Protein AF-A0A7Y5FS11-F1 (afdb_monomer_lite)

Structure (mmCIF, N/CA/C/O backbone):
data_AF-A0A7Y5FS11-F1
#
_entry.id   AF-A0A7Y5FS11-F1
#
loop_
_atom_site.group_PDB
_atom_site.id
_atom_site.type_symbol
_atom_site.label_atom_id
_atom_site.label_alt_id
_atom_site.label_comp_id
_atom_site.label_asym_id
_atom_site.label_entity_id
_atom_site.label_seq_id
_atom_site.pdbx_PDB_ins_code
_atom_site.Cartn_x
_atom_site.Cartn_y
_atom_site.Cartn_z
_atom_site.occupancy
_atom_site.B_iso_or_equiv
_atom_site.auth_seq_id
_atom_site.auth_comp_id
_atom_site.auth_asym_id
_atom_site.auth_atom_id
_atom_site.pdbx_PDB_model_num
ATOM 1 N N . LEU A 1 1 ? 47.017 -14.307 -21.555 1.00 72.19 1 LEU A N 1
ATOM 2 C CA . LEU A 1 1 ? 46.252 -13.204 -22.181 1.00 72.19 1 LEU A CA 1
ATOM 3 C C . LEU A 1 1 ? 45.664 -12.282 -21.127 1.00 72.19 1 LEU A C 1
ATOM 5 O O . LEU A 1 1 ? 46.096 -11.147 -21.076 1.00 72.19 1 LEU A O 1
ATOM 9 N N . ILE A 1 2 ? 44.808 -12.761 -20.218 1.00 71.81 2 ILE A N 1
ATOM 10 C CA . ILE A 1 2 ? 44.224 -11.921 -19.147 1.00 71.81 2 ILE A CA 1
ATOM 11 C C . ILE A 1 2 ? 45.292 -11.317 -18.207 1.00 71.81 2 ILE A C 1
ATOM 13 O O . ILE A 1 2 ? 45.180 -10.164 -17.816 1.00 71.81 2 ILE A O 1
ATOM 17 N N . TYR A 1 3 ? 46.381 -12.040 -17.919 1.00 77.88 3 TYR A N 1
ATOM 18 C CA . TYR A 1 3 ? 47.506 -11.527 -17.114 1.00 77.88 3 TYR A CA 1
ATOM 19 C C . TYR A 1 3 ? 48.372 -10.456 -17.808 1.00 77.88 3 TYR A C 1
ATOM 21 O O . TYR A 1 3 ? 49.303 -9.953 -17.189 1.00 77.88 3 TYR A O 1
ATOM 29 N N . ASN A 1 4 ? 48.097 -10.125 -19.077 1.00 79.00 4 ASN A N 1
ATOM 30 C CA . ASN A 1 4 ? 48.855 -9.120 -19.834 1.00 79.00 4 ASN A CA 1
ATOM 31 C C . ASN A 1 4 ? 48.184 -7.737 -19.829 1.00 79.00 4 ASN A C 1
ATOM 33 O O . ASN A 1 4 ? 48.752 -6.793 -20.380 1.00 79.00 4 ASN A O 1
ATOM 37 N N . ILE A 1 5 ? 46.992 -7.605 -19.233 1.00 86.06 5 ILE A N 1
ATOM 38 C CA . ILE A 1 5 ? 46.364 -6.294 -19.049 1.00 86.06 5 ILE A CA 1
ATOM 39 C C . ILE A 1 5 ? 47.179 -5.526 -18.008 1.00 86.06 5 ILE A C 1
ATOM 41 O O . ILE A 1 5 ? 47.558 -6.069 -16.970 1.00 86.06 5 ILE A O 1
ATOM 45 N N . ASN A 1 6 ? 47.459 -4.263 -18.295 1.00 83.50 6 ASN A N 1
ATOM 46 C CA . ASN A 1 6 ? 48.221 -3.380 -17.427 1.00 83.50 6 ASN A CA 1
ATOM 47 C C . ASN A 1 6 ? 47.499 -2.036 -17.295 1.00 83.50 6 ASN A C 1
ATOM 49 O O . ASN A 1 6 ? 46.550 -1.758 -18.020 1.00 83.50 6 ASN A O 1
ATOM 53 N N . SER A 1 7 ? 47.949 -1.213 -16.354 1.00 86.44 7 SER A N 1
ATOM 54 C CA . SER A 1 7 ? 47.344 0.083 -16.055 1.00 86.44 7 SER A CA 1
ATOM 55 C C . SER A 1 7 ? 48.007 1.249 -16.794 1.00 86.44 7 SER A C 1
ATOM 57 O O . SER A 1 7 ? 47.965 2.376 -16.313 1.00 86.44 7 SER A O 1
ATOM 59 N N . ASN A 1 8 ? 48.675 1.009 -17.928 1.00 85.75 8 ASN A N 1
ATOM 60 C CA . ASN A 1 8 ? 49.355 2.062 -18.688 1.00 85.75 8 ASN A CA 1
ATOM 61 C C . ASN A 1 8 ? 48.370 2.839 -19.579 1.00 85.75 8 ASN A C 1
ATOM 63 O O . ASN A 1 8 ? 48.448 2.806 -20.807 1.00 85.75 8 ASN A O 1
ATOM 67 N N . ASN A 1 9 ? 47.422 3.526 -18.951 1.00 85.81 9 ASN A N 1
ATOM 68 C CA . ASN A 1 9 ? 46.499 4.450 -19.603 1.00 85.81 9 ASN A CA 1
ATOM 69 C C . ASN A 1 9 ? 46.399 5.756 -18.808 1.00 85.81 9 ASN A C 1
ATOM 71 O O . ASN A 1 9 ? 46.907 5.873 -17.696 1.00 85.81 9 ASN A O 1
ATOM 75 N N . ALA A 1 10 ? 45.736 6.757 -19.389 1.00 86.25 10 ALA A N 1
ATOM 76 C CA . ALA A 1 10 ? 45.647 8.102 -18.821 1.00 86.25 10 ALA A CA 1
ATOM 77 C C . ALA A 1 10 ? 44.998 8.160 -17.422 1.00 86.25 10 ALA A C 1
ATOM 79 O O . ALA A 1 10 ? 45.209 9.136 -16.704 1.00 86.25 10 ALA A O 1
ATOM 80 N N . GLN A 1 11 ? 44.222 7.140 -17.035 1.00 86.56 11 GLN A N 1
ATOM 81 C CA . GLN A 1 11 ? 43.571 7.041 -15.724 1.00 86.56 11 GLN A CA 1
ATOM 82 C C . GLN A 1 11 ? 44.326 6.131 -14.742 1.00 86.56 11 GLN A C 1
ATOM 84 O O . GLN A 1 11 ? 43.991 6.103 -13.563 1.00 86.56 11 GLN A O 1
ATOM 89 N N . ASN A 1 12 ? 45.381 5.444 -15.192 1.00 87.00 12 ASN A N 1
ATOM 90 C CA . ASN A 1 12 ? 46.114 4.430 -14.435 1.00 87.00 12 ASN A CA 1
ATOM 91 C C . ASN A 1 12 ? 45.232 3.273 -13.919 1.00 87.00 12 ASN A C 1
ATOM 93 O O . ASN A 1 12 ? 45.464 2.750 -12.828 1.00 87.00 12 ASN A O 1
ATOM 97 N N . GLU A 1 13 ? 44.242 2.842 -14.705 1.00 89.00 13 GLU A N 1
ATOM 98 C CA . GLU A 1 13 ? 43.300 1.769 -14.342 1.00 89.00 13 GLU A CA 1
ATOM 99 C C . GLU A 1 13 ? 43.473 0.520 -15.214 1.00 89.00 13 GLU A C 1
ATOM 101 O O . GLU A 1 13 ? 44.047 0.576 -16.291 1.00 89.00 13 GLU A O 1
ATOM 106 N N . ILE A 1 14 ? 42.971 -0.635 -14.781 1.00 87.44 14 ILE A N 1
ATOM 107 C CA . ILE A 1 14 ? 42.950 -1.850 -15.612 1.00 87.44 14 ILE A CA 1
ATOM 108 C C . ILE A 1 14 ? 41.622 -1.878 -16.377 1.00 87.44 14 ILE A C 1
ATOM 110 O O . ILE A 1 14 ? 40.570 -2.074 -15.768 1.00 87.44 14 ILE A O 1
ATOM 114 N N . TYR A 1 15 ? 41.651 -1.714 -17.703 1.00 86.19 15 TYR A N 1
ATOM 115 C CA . TYR A 1 15 ? 40.437 -1.728 -18.519 1.00 86.19 15 TYR A CA 1
ATOM 116 C C . TYR A 1 15 ? 40.093 -3.126 -19.026 1.00 86.19 15 TYR A C 1
ATOM 118 O O . TYR A 1 15 ? 40.853 -3.768 -19.748 1.00 86.19 15 TYR A O 1
ATOM 126 N N . VAL A 1 16 ? 38.874 -3.575 -18.723 1.00 86.19 16 VAL A N 1
ATOM 127 C CA . VAL A 1 16 ? 38.325 -4.829 -19.268 1.00 86.19 16 VAL A CA 1
ATOM 128 C C . VAL A 1 16 ? 38.238 -4.778 -20.798 1.00 86.19 16 VAL A C 1
ATOM 130 O O . VAL A 1 16 ? 38.381 -5.805 -21.457 1.00 86.19 16 VAL A O 1
ATOM 133 N N . THR A 1 17 ? 38.059 -3.592 -21.383 1.00 87.62 17 THR A N 1
ATOM 134 C CA . THR A 1 17 ? 37.976 -3.397 -22.838 1.00 87.62 17 THR A CA 1
ATOM 135 C C . THR A 1 17 ? 39.266 -3.749 -23.580 1.00 87.62 17 THR A C 1
ATOM 137 O O . THR A 1 17 ? 39.191 -4.148 -24.741 1.00 87.62 17 THR A O 1
ATOM 140 N N . ASP A 1 18 ? 40.431 -3.702 -22.923 1.00 87.75 18 ASP A N 1
ATOM 141 C CA . ASP A 1 18 ? 41.728 -4.042 -23.537 1.00 87.75 18 ASP A CA 1
ATOM 142 C C . ASP A 1 18 ? 41.821 -5.528 -23.923 1.00 87.75 18 ASP A C 1
ATOM 144 O O . ASP A 1 18 ? 42.613 -5.916 -24.787 1.00 87.75 18 ASP A O 1
ATOM 148 N N . LEU A 1 19 ? 40.954 -6.370 -23.346 1.00 88.38 19 LEU A N 1
ATOM 149 C CA . LEU A 1 19 ? 40.814 -7.774 -23.731 1.00 88.38 19 LEU A CA 1
ATOM 150 C C . LEU A 1 19 ? 40.445 -7.950 -25.206 1.00 88.38 19 LEU A C 1
ATOM 152 O O . LEU A 1 19 ? 40.877 -8.926 -25.813 1.00 88.38 19 LEU A O 1
ATOM 156 N N . ILE A 1 20 ? 39.690 -7.014 -25.793 1.00 88.75 20 ILE A N 1
ATOM 157 C CA . ILE A 1 20 ? 39.309 -7.066 -27.211 1.00 88.75 20 ILE A CA 1
ATOM 158 C C . ILE A 1 20 ? 40.563 -7.047 -28.095 1.00 88.75 20 ILE A C 1
ATOM 160 O O . ILE A 1 20 ? 40.703 -7.889 -28.982 1.00 88.75 20 ILE A O 1
ATOM 164 N N . GLY A 1 21 ? 41.497 -6.130 -27.820 1.00 88.88 21 GLY A N 1
ATOM 165 C CA . GLY A 1 21 ? 42.772 -6.041 -28.537 1.00 88.88 21 GLY A CA 1
ATOM 166 C C . GLY A 1 21 ? 43.639 -7.281 -28.320 1.00 88.88 21 GLY A C 1
ATOM 167 O O . GLY A 1 21 ? 44.089 -7.897 -29.282 1.00 88.88 21 GLY A O 1
ATOM 168 N N . LEU A 1 22 ? 43.777 -7.723 -27.065 1.00 88.25 22 LEU A N 1
ATOM 169 C CA . LEU A 1 22 ? 44.570 -8.908 -26.714 1.00 88.25 22 LEU A CA 1
ATOM 170 C C . LEU A 1 22 ? 44.061 -10.198 -27.375 1.00 88.25 22 LEU A C 1
ATOM 172 O O . LEU A 1 22 ? 44.858 -11.070 -27.722 1.00 88.25 22 LEU A O 1
ATOM 176 N N . PHE A 1 23 ? 42.744 -10.354 -27.525 1.00 90.56 23 PHE A N 1
ATOM 177 C CA . PHE A 1 23 ? 42.157 -11.508 -28.204 1.00 90.56 23 PHE A CA 1
ATOM 178 C C . PHE A 1 23 ? 42.384 -11.464 -29.714 1.00 90.56 23 PHE A C 1
ATOM 180 O O . PHE A 1 23 ? 42.729 -12.500 -30.286 1.00 90.56 23 PHE A O 1
ATOM 187 N N . ASN A 1 24 ? 42.283 -10.284 -30.333 1.00 89.75 24 ASN A N 1
ATOM 188 C CA . ASN A 1 24 ? 42.614 -10.102 -31.747 1.00 89.75 24 ASN A CA 1
ATOM 189 C C . ASN A 1 24 ? 44.090 -10.433 -32.030 1.00 89.75 24 ASN A C 1
ATOM 191 O O . ASN A 1 24 ? 44.372 -11.212 -32.940 1.00 89.75 24 ASN A O 1
ATOM 195 N N . ASP A 1 25 ? 45.021 -9.923 -31.218 1.00 89.81 25 ASP A N 1
ATOM 196 C CA . ASP A 1 25 ? 46.468 -10.146 -31.390 1.00 89.81 25 ASP A CA 1
ATOM 197 C C . ASP A 1 25 ? 46.865 -11.621 -31.239 1.00 89.81 25 ASP A C 1
ATOM 199 O O . ASP A 1 25 ? 47.803 -12.103 -31.874 1.00 89.81 25 ASP A O 1
ATOM 203 N N . ALA A 1 26 ? 46.133 -12.361 -30.407 1.00 90.19 26 ALA A N 1
ATOM 204 C CA . ALA A 1 26 ? 46.339 -13.789 -30.202 1.00 90.19 26 ALA A CA 1
ATOM 205 C C . ALA A 1 26 ? 45.600 -14.678 -31.223 1.00 90.19 26 ALA A C 1
ATOM 207 O O . ALA A 1 26 ? 45.628 -15.903 -31.091 1.00 90.19 26 ALA A O 1
ATOM 208 N N . GLY A 1 27 ? 44.952 -14.084 -32.232 1.00 93.00 27 GLY A N 1
ATOM 209 C CA . GLY A 1 27 ? 44.279 -14.798 -33.318 1.00 93.00 27 GLY A CA 1
ATOM 210 C C . GLY A 1 27 ? 42.920 -15.403 -32.953 1.00 93.00 27 GLY A C 1
ATOM 211 O O . GLY A 1 27 ? 42.432 -16.271 -33.678 1.00 93.00 27 GLY A O 1
ATOM 212 N N . TYR A 1 28 ? 42.298 -14.979 -31.847 1.00 91.81 28 TYR A N 1
ATOM 213 C CA . TYR A 1 28 ? 40.934 -15.391 -31.505 1.00 91.81 28 TYR A CA 1
ATOM 214 C C . TYR A 1 28 ? 39.899 -14.598 -32.311 1.00 91.81 28 TYR A C 1
ATOM 216 O O . TYR A 1 28 ? 40.123 -13.457 -32.704 1.00 91.81 28 TYR A O 1
ATOM 224 N N . SER A 1 29 ? 38.727 -15.200 -32.529 1.00 89.38 29 SER A N 1
ATOM 225 C CA . SER A 1 29 ? 37.595 -14.515 -33.156 1.00 89.38 29 SER A CA 1
ATOM 226 C C . SER A 1 29 ? 36.872 -13.638 -32.133 1.00 89.38 29 SER A C 1
ATOM 228 O O . SER A 1 29 ? 36.384 -14.138 -31.119 1.00 89.38 29 SER A O 1
ATOM 230 N N . VAL A 1 30 ? 36.786 -12.337 -32.414 1.00 89.31 30 VAL A N 1
ATOM 231 C CA . VAL A 1 30 ? 35.995 -11.369 -31.646 1.00 89.31 30 VAL A CA 1
ATOM 232 C C . VAL A 1 30 ? 34.835 -10.876 -32.511 1.00 89.31 30 VAL A C 1
ATOM 234 O O . VAL A 1 30 ? 35.026 -10.497 -33.663 1.00 89.31 30 VAL A O 1
ATOM 237 N N . SER A 1 31 ? 33.623 -10.883 -31.953 1.00 89.81 31 SER A N 1
ATOM 238 C CA . SER A 1 31 ? 32.390 -10.443 -32.615 1.00 89.81 31 SER A CA 1
ATOM 239 C C . SER A 1 31 ? 31.736 -9.324 -31.812 1.00 89.81 31 SER A C 1
ATOM 241 O O . SER A 1 31 ? 31.675 -9.400 -30.586 1.00 89.81 31 SER A O 1
ATOM 243 N N . ALA A 1 32 ? 31.192 -8.321 -32.501 1.00 87.88 32 ALA A N 1
ATOM 244 C CA . ALA A 1 32 ? 30.358 -7.284 -31.904 1.00 87.88 32 ALA A CA 1
ATOM 245 C C . ALA A 1 32 ? 28.887 -7.531 -32.258 1.00 87.88 32 ALA A C 1
ATOM 247 O O . ALA A 1 32 ? 28.563 -7.869 -33.395 1.00 87.88 32 ALA A O 1
ATOM 248 N N . VAL A 1 33 ? 27.996 -7.355 -31.283 1.00 86.81 33 VAL A N 1
ATOM 249 C CA . VAL A 1 33 ? 26.545 -7.415 -31.485 1.00 86.81 33 VAL A CA 1
ATOM 250 C C . VAL A 1 33 ? 25.963 -6.079 -31.055 1.00 86.81 33 VAL A C 1
ATOM 252 O O . VAL A 1 33 ? 26.126 -5.675 -29.906 1.00 86.81 33 VAL A O 1
ATOM 255 N N . SER A 1 34 ? 25.293 -5.392 -31.976 1.00 84.44 34 SER A N 1
ATOM 256 C CA . SER A 1 34 ? 24.576 -4.155 -31.670 1.00 84.44 34 SER A CA 1
ATOM 257 C C . SER A 1 34 ? 23.183 -4.479 -31.127 1.00 84.44 34 SER A C 1
ATOM 259 O O . SER A 1 34 ? 22.511 -5.365 -31.671 1.00 84.44 34 SER A O 1
ATOM 261 N N . PRO A 1 35 ? 22.718 -3.790 -30.072 1.00 85.00 35 PRO A N 1
ATOM 262 C CA . PRO A 1 35 ? 21.350 -3.959 -29.608 1.00 85.00 35 PRO A CA 1
ATOM 263 C C . PRO A 1 35 ? 20.372 -3.447 -30.671 1.00 85.00 35 PRO A C 1
ATOM 265 O O . PRO A 1 35 ? 20.683 -2.528 -31.426 1.00 85.00 35 PRO A O 1
ATOM 268 N N . LYS A 1 36 ? 19.167 -4.026 -30.713 1.00 85.38 36 LYS A N 1
ATOM 269 C CA . LYS A 1 36 ? 18.080 -3.507 -31.561 1.00 85.38 36 LYS A CA 1
ATOM 270 C C . LYS A 1 36 ? 17.624 -2.118 -31.118 1.00 85.38 36 LYS A C 1
ATOM 272 O O . LYS A 1 36 ? 17.248 -1.307 -31.949 1.00 85.38 36 LYS A O 1
ATOM 277 N N . GLU A 1 37 ? 17.674 -1.883 -29.812 1.00 83.31 37 GLU A N 1
ATOM 278 C CA . GLU A 1 37 ? 17.228 -0.655 -29.175 1.00 83.31 37 GLU A CA 1
ATOM 279 C C . GLU A 1 37 ? 18.404 0.016 -28.466 1.00 83.31 37 GLU A C 1
ATOM 281 O O . GLU A 1 37 ? 19.077 -0.603 -27.639 1.00 83.31 37 GLU A O 1
ATOM 286 N N . GLU A 1 38 ? 18.644 1.289 -28.764 1.00 77.19 38 GLU A N 1
ATOM 287 C CA . GLU A 1 38 ? 19.824 2.026 -28.295 1.00 77.19 38 GLU A CA 1
ATOM 288 C C . GLU A 1 38 ? 19.867 2.178 -26.766 1.00 77.19 38 GLU A C 1
ATOM 290 O O . GLU A 1 38 ? 20.929 2.071 -26.153 1.00 77.19 38 GLU A O 1
ATOM 295 N N . TYR A 1 39 ? 18.703 2.305 -26.119 1.00 78.38 39 TYR A N 1
ATOM 296 C CA . TYR A 1 39 ? 18.613 2.440 -24.662 1.00 78.38 39 TYR A CA 1
ATOM 297 C C . TYR A 1 39 ? 19.183 1.230 -23.894 1.00 78.38 39 TYR A C 1
ATOM 299 O O . TYR A 1 39 ? 19.478 1.345 -22.709 1.00 78.38 39 TYR A O 1
ATOM 307 N N . VAL A 1 40 ? 19.328 0.059 -24.533 1.00 74.38 40 VAL A N 1
ATOM 308 C CA . VAL A 1 40 ? 19.802 -1.185 -23.888 1.00 74.38 40 VAL A CA 1
ATOM 309 C C . VAL A 1 40 ? 21.272 -1.092 -23.475 1.00 74.38 40 VAL A C 1
ATOM 311 O O . VAL A 1 40 ? 21.689 -1.762 -22.534 1.00 74.38 40 VAL A O 1
ATOM 314 N N . VAL A 1 41 ? 22.056 -0.262 -24.165 1.00 76.25 41 VAL A N 1
ATOM 315 C CA . VAL A 1 41 ? 23.486 -0.039 -23.887 1.00 76.25 41 VAL A CA 1
ATOM 316 C C . VAL A 1 41 ? 23.754 1.334 -23.271 1.00 76.25 41 VAL A C 1
ATOM 318 O O . VAL A 1 41 ? 24.907 1.735 -23.126 1.00 76.25 41 VAL A O 1
ATOM 321 N N . MET A 1 42 ? 22.698 2.063 -22.907 1.00 73.25 42 MET A N 1
ATOM 322 C CA . MET A 1 42 ? 22.807 3.382 -22.300 1.00 73.25 42 MET A CA 1
ATOM 323 C C . MET A 1 42 ? 23.463 3.263 -20.915 1.00 73.25 42 MET A C 1
ATOM 325 O O . MET A 1 42 ? 22.934 2.623 -20.007 1.00 73.25 42 MET A O 1
ATOM 329 N N . GLY A 1 43 ? 24.644 3.862 -20.762 1.00 68.75 43 GLY A N 1
ATOM 330 C CA . GLY A 1 43 ? 25.369 3.919 -19.493 1.00 68.75 43 GLY A CA 1
ATOM 331 C C . GLY A 1 43 ? 24.905 5.094 -18.634 1.00 68.75 43 GLY A C 1
ATOM 332 O O . GLY A 1 43 ? 24.731 6.204 -19.131 1.00 68.75 43 GLY A O 1
ATOM 333 N N . PHE A 1 44 ? 24.731 4.874 -17.334 1.00 66.00 44 PHE A N 1
ATOM 334 C CA . PHE A 1 44 ? 24.281 5.896 -16.388 1.00 66.00 44 PHE A CA 1
ATOM 335 C C . PHE A 1 44 ? 25.474 6.547 -15.671 1.00 66.00 44 PHE A C 1
ATOM 337 O O . PHE A 1 44 ? 25.855 6.142 -14.580 1.00 66.00 44 PHE A O 1
ATOM 344 N N . ASN A 1 45 ? 26.062 7.583 -16.272 1.00 73.06 45 ASN A N 1
ATOM 345 C CA . ASN A 1 45 ? 27.103 8.387 -15.608 1.00 73.06 45 ASN A CA 1
ATOM 346 C C . ASN A 1 45 ? 26.589 9.750 -15.097 1.00 73.06 45 ASN A C 1
ATOM 348 O O . ASN A 1 45 ? 27.289 10.415 -14.337 1.00 73.06 45 ASN A O 1
ATOM 352 N N . ASP A 1 46 ? 25.373 10.162 -15.475 1.00 77.00 46 ASP A N 1
ATOM 353 C CA . ASP A 1 46 ? 24.758 11.446 -15.104 1.00 77.00 46 ASP A CA 1
ATOM 354 C C . ASP A 1 46 ? 23.255 11.269 -14.785 1.00 77.00 46 ASP A C 1
ATOM 356 O O . ASP A 1 46 ? 22.581 10.389 -15.325 1.00 77.00 46 ASP A O 1
ATOM 360 N N . LYS A 1 47 ? 22.709 12.118 -13.907 1.00 81.38 47 LYS A N 1
ATOM 361 C CA . LYS A 1 47 ? 21.296 12.139 -13.483 1.00 81.38 47 LYS A CA 1
ATOM 362 C C . LYS A 1 47 ? 20.327 12.421 -14.635 1.00 81.38 47 LYS A C 1
ATOM 364 O O . LYS A 1 47 ? 19.160 12.045 -14.552 1.00 81.38 47 LYS A O 1
ATOM 369 N N . SER A 1 48 ? 20.793 13.086 -15.690 1.00 84.19 48 SER A N 1
ATOM 370 C CA . SER A 1 48 ? 20.031 13.318 -16.922 1.00 84.19 48 SER A CA 1
ATOM 371 C C . SER A 1 48 ? 19.600 12.001 -17.580 1.00 84.19 48 SER A C 1
ATOM 373 O O . SER A 1 48 ? 18.421 11.832 -17.890 1.00 84.19 48 SER A O 1
ATOM 375 N N . VAL A 1 49 ? 20.525 11.042 -17.679 1.00 84.56 49 VAL A N 1
ATOM 376 C CA . VAL A 1 49 ? 20.287 9.697 -18.226 1.00 84.56 49 VAL A CA 1
ATOM 377 C C . VAL A 1 49 ? 19.290 8.916 -17.368 1.00 84.56 49 VAL A C 1
ATOM 379 O O . VAL A 1 49 ? 18.388 8.275 -17.900 1.00 84.56 49 VAL A O 1
ATOM 382 N N . LEU A 1 50 ? 19.389 9.014 -16.037 1.00 83.94 50 LEU A N 1
ATOM 383 C CA . LEU A 1 50 ? 18.449 8.347 -15.127 1.00 83.94 50 LEU A CA 1
ATOM 384 C C . LEU A 1 50 ? 17.000 8.798 -15.376 1.00 83.94 50 LEU A C 1
ATOM 386 O O . LEU A 1 50 ? 16.103 7.966 -15.479 1.00 83.94 50 LEU A O 1
ATOM 390 N N . LYS A 1 51 ? 16.779 10.108 -15.540 1.00 86.69 51 LYS A N 1
ATOM 391 C CA . LYS A 1 51 ? 15.449 10.660 -15.837 1.00 86.69 51 LYS A CA 1
ATOM 392 C C . LYS A 1 51 ? 14.908 10.180 -17.189 1.00 86.69 51 LYS A C 1
ATOM 394 O O . LYS A 1 51 ? 13.709 9.938 -17.323 1.00 86.69 51 LYS A O 1
ATOM 399 N N . GLU A 1 52 ? 15.770 10.057 -18.196 1.00 88.50 52 GLU A N 1
ATOM 400 C CA . GLU A 1 52 ? 15.388 9.529 -19.509 1.00 88.50 52 GLU A CA 1
ATOM 401 C C . GLU A 1 52 ? 14.975 8.052 -19.421 1.00 88.50 52 GLU A C 1
ATOM 403 O O . GLU A 1 52 ? 13.933 7.668 -19.957 1.00 88.50 52 GLU A O 1
ATOM 408 N N . MET A 1 53 ? 15.727 7.247 -18.666 1.00 88.38 53 MET A N 1
ATOM 409 C CA . MET A 1 53 ? 15.398 5.844 -18.405 1.00 88.38 53 MET A CA 1
ATOM 410 C C . MET A 1 53 ? 14.070 5.684 -17.656 1.00 88.38 53 MET A C 1
ATOM 412 O O . MET A 1 53 ? 13.265 4.829 -18.026 1.00 88.38 53 MET A O 1
ATOM 416 N N . GLU A 1 54 ? 13.805 6.515 -16.643 1.00 89.56 54 GLU A N 1
ATOM 417 C CA . GLU A 1 54 ? 12.525 6.518 -15.923 1.00 89.56 54 GLU A CA 1
ATOM 418 C C . GLU A 1 54 ? 11.355 6.831 -16.861 1.00 89.56 54 GLU A C 1
ATOM 420 O O . GLU A 1 54 ? 10.338 6.135 -16.838 1.00 89.56 54 GLU A O 1
ATOM 425 N N . LYS A 1 55 ? 11.504 7.836 -17.731 1.00 91.94 55 LYS A N 1
ATOM 426 C CA . LYS A 1 55 ? 10.479 8.183 -18.721 1.00 91.94 55 LYS A CA 1
ATOM 427 C C . LYS A 1 55 ? 10.227 7.035 -19.699 1.00 91.94 55 LYS A C 1
ATOM 429 O O . LYS A 1 55 ? 9.078 6.680 -19.957 1.00 91.94 55 LYS A O 1
ATOM 434 N N . LEU A 1 56 ? 11.295 6.430 -20.218 1.00 92.75 56 LEU A N 1
ATOM 435 C CA . LEU A 1 56 ? 11.198 5.283 -21.117 1.00 92.75 56 LEU A CA 1
ATOM 436 C C . LEU A 1 56 ? 10.490 4.099 -20.445 1.00 92.75 56 LEU A C 1
ATOM 438 O O . LEU A 1 56 ? 9.663 3.438 -21.073 1.00 92.75 56 LEU A O 1
ATOM 442 N N . TYR A 1 57 ? 10.806 3.828 -19.178 1.00 93.81 57 TYR A N 1
ATOM 443 C CA . TYR A 1 57 ? 10.151 2.779 -18.406 1.00 93.81 57 TYR A CA 1
ATOM 444 C C . TYR A 1 57 ? 8.646 3.030 -18.280 1.00 93.81 57 TYR A C 1
ATOM 446 O O . TYR A 1 57 ? 7.856 2.162 -18.655 1.00 93.81 57 TYR A O 1
ATOM 454 N N . LYS A 1 58 ? 8.244 4.232 -17.844 1.00 94.88 58 LYS A N 1
ATOM 455 C CA . LYS A 1 58 ? 6.826 4.608 -17.723 1.00 94.88 58 LYS A CA 1
ATOM 456 C C . LYS A 1 58 ? 6.083 4.459 -19.049 1.00 94.88 58 LYS A C 1
ATOM 458 O O . LYS A 1 58 ? 5.026 3.836 -19.071 1.00 94.88 58 LYS A O 1
ATOM 463 N N . SER A 1 59 ? 6.672 4.922 -20.156 1.00 95.94 59 SER A N 1
ATOM 464 C CA . SER A 1 59 ? 6.087 4.770 -21.496 1.00 95.94 59 SER A CA 1
ATOM 465 C C . SER A 1 59 ? 5.819 3.304 -21.842 1.00 95.94 59 SER A C 1
ATOM 467 O O . SER A 1 59 ? 4.730 2.974 -22.301 1.00 95.94 59 SER A O 1
ATOM 469 N N . LYS A 1 60 ? 6.775 2.402 -21.584 1.00 95.81 60 LYS A N 1
ATOM 470 C CA . LYS A 1 60 ? 6.605 0.969 -21.875 1.00 95.81 60 LYS A CA 1
ATOM 471 C C . LYS A 1 60 ? 5.539 0.310 -21.016 1.00 95.81 60 LYS A C 1
ATOM 473 O O . LYS A 1 60 ? 4.791 -0.529 -21.513 1.00 95.81 60 LYS A O 1
ATOM 478 N N . VAL A 1 61 ? 5.492 0.651 -19.730 1.00 97.94 61 VAL A N 1
ATOM 479 C CA . VAL A 1 61 ? 4.464 0.128 -18.825 1.00 97.94 61 VAL A CA 1
ATOM 480 C C . VAL A 1 61 ? 3.089 0.628 -19.259 1.00 97.94 61 VAL A C 1
ATOM 482 O O . VAL A 1 61 ? 2.167 -0.173 -19.395 1.00 97.94 61 VAL A O 1
ATOM 485 N N . TYR A 1 62 ? 2.966 1.923 -19.558 1.00 97.94 62 TYR A N 1
ATOM 486 C CA . TYR A 1 62 ? 1.728 2.511 -20.053 1.00 97.94 62 TYR A CA 1
ATOM 487 C C . TYR A 1 62 ? 1.266 1.836 -21.347 1.00 97.94 62 TYR A C 1
ATOM 489 O O . TYR A 1 62 ? 0.122 1.408 -21.438 1.00 97.94 62 TYR A O 1
ATOM 497 N N . ASP A 1 63 ? 2.153 1.649 -22.326 1.00 97.56 63 ASP A N 1
ATOM 498 C CA . ASP A 1 63 ? 1.794 1.017 -23.598 1.00 97.56 63 ASP A CA 1
ATOM 499 C C . ASP A 1 63 ? 1.255 -0.410 -23.447 1.00 97.56 63 ASP A C 1
ATOM 501 O O . ASP A 1 63 ? 0.380 -0.806 -24.219 1.00 97.56 63 ASP A O 1
ATOM 505 N N . ARG A 1 64 ? 1.736 -1.157 -22.445 1.00 97.50 64 ARG A N 1
ATOM 506 C CA . ARG A 1 64 ? 1.262 -2.513 -22.124 1.00 97.50 64 ARG A CA 1
ATOM 507 C C . ARG A 1 64 ? -0.077 -2.520 -21.391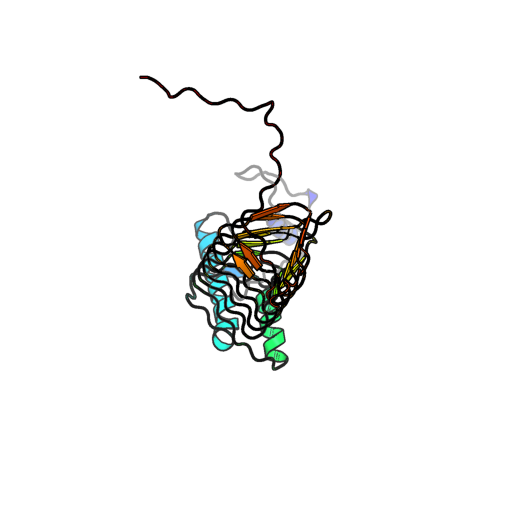 1.00 97.50 64 ARG A C 1
ATOM 509 O O . ARG A 1 64 ? -0.841 -3.460 -21.566 1.00 97.50 64 ARG A O 1
ATOM 516 N N . LEU A 1 65 ? -0.351 -1.506 -20.571 1.00 97.69 65 LEU A N 1
ATOM 517 C CA . LEU A 1 65 ? -1.484 -1.503 -19.639 1.00 97.69 65 LEU A CA 1
ATOM 518 C C . LEU A 1 65 ? -2.645 -0.583 -20.045 1.00 97.69 65 LEU A C 1
ATOM 520 O O . LEU A 1 65 ? -3.755 -0.778 -19.561 1.00 97.69 65 LEU A O 1
ATOM 524 N N . LYS A 1 66 ? -2.439 0.381 -20.950 1.00 95.81 66 LYS A N 1
ATOM 525 C CA . LYS A 1 66 ? -3.416 1.433 -21.312 1.00 95.81 66 LYS A CA 1
ATOM 526 C C . LYS A 1 66 ? -4.769 0.943 -21.837 1.00 95.81 66 LYS A C 1
ATOM 528 O O . LYS A 1 66 ? -5.729 1.702 -21.826 1.00 95.81 66 LYS A O 1
ATOM 533 N N . ASN A 1 67 ? -4.836 -0.287 -22.346 1.00 95.19 67 ASN A N 1
ATOM 534 C CA . ASN A 1 67 ? -6.081 -0.895 -22.827 1.00 95.19 67 ASN A CA 1
ATOM 535 C C . ASN A 1 67 ? -6.736 -1.811 -21.778 1.00 95.19 67 ASN A C 1
ATOM 537 O O . ASN A 1 67 ? -7.826 -2.316 -22.027 1.00 95.19 67 ASN A O 1
ATOM 541 N N . LEU A 1 68 ? -6.060 -2.047 -20.649 1.00 96.31 68 LEU A N 1
ATOM 542 C CA . LEU A 1 68 ? -6.460 -2.984 -19.598 1.00 96.31 68 LEU A CA 1
ATOM 543 C C . LEU A 1 68 ? -6.932 -2.265 -18.332 1.00 96.31 68 LEU A C 1
ATOM 545 O O . LEU A 1 68 ? -7.844 -2.733 -17.659 1.00 96.31 68 LEU A O 1
ATOM 549 N N . ILE A 1 69 ? -6.297 -1.142 -17.992 1.00 97.75 69 ILE A N 1
ATOM 550 C CA . ILE A 1 69 ? -6.576 -0.361 -16.783 1.00 97.75 69 ILE A CA 1
ATOM 551 C C . ILE A 1 69 ? -6.589 1.139 -17.104 1.00 97.75 69 ILE A C 1
ATOM 553 O O . ILE A 1 69 ? -6.007 1.574 -18.099 1.00 97.75 69 ILE A O 1
ATOM 557 N N . ASP A 1 70 ? -7.203 1.939 -16.233 1.00 98.25 70 ASP A N 1
ATOM 558 C CA . ASP A 1 70 ? -7.178 3.403 -16.314 1.00 98.25 70 ASP A CA 1
ATOM 559 C C . ASP A 1 70 ? -5.971 3.965 -15.546 1.00 98.25 70 ASP A C 1
ATOM 561 O O . ASP A 1 70 ? -5.823 3.731 -14.345 1.00 98.25 70 ASP A O 1
ATOM 565 N N . ILE A 1 71 ? -5.108 4.719 -16.230 1.00 98.25 71 ILE A N 1
ATOM 566 C CA . ILE A 1 71 ? -3.969 5.435 -15.640 1.00 98.25 71 ILE A CA 1
ATOM 567 C C . ILE A 1 71 ? -4.193 6.926 -15.886 1.00 98.25 71 ILE A C 1
ATOM 569 O O . ILE A 1 71 ? -4.178 7.380 -17.028 1.00 98.25 71 ILE A O 1
ATOM 573 N N . GLU A 1 72 ? -4.375 7.691 -14.808 1.00 97.94 72 GLU A N 1
ATOM 574 C CA . GLU A 1 72 ? -4.795 9.095 -14.881 1.00 97.94 72 GLU A CA 1
ATOM 575 C C . GLU A 1 72 ? -3.759 10.014 -15.556 1.00 97.94 72 GLU A C 1
ATOM 577 O O . GLU A 1 72 ? -4.134 10.932 -16.286 1.00 97.94 72 GLU A O 1
ATOM 582 N N . ASP A 1 73 ? -2.464 9.791 -15.308 1.00 97.56 73 ASP A N 1
ATOM 583 C CA . ASP A 1 73 ? -1.362 10.592 -15.856 1.00 97.56 73 ASP A CA 1
ATOM 584 C C . ASP A 1 73 ? -0.243 9.662 -16.374 1.00 97.56 73 ASP A C 1
ATOM 586 O O . ASP A 1 73 ? 0.505 9.110 -15.564 1.00 97.56 73 ASP A O 1
ATOM 590 N N . PRO A 1 74 ? -0.098 9.470 -17.702 1.00 95.50 74 PRO A N 1
ATOM 591 C CA . PRO A 1 74 ? 0.900 8.568 -18.291 1.00 95.50 74 PRO A CA 1
ATOM 592 C C . PRO A 1 74 ? 2.364 8.936 -18.001 1.00 95.50 74 PRO A C 1
ATOM 594 O O . PRO A 1 74 ? 3.254 8.103 -18.164 1.00 95.50 74 PRO A O 1
ATOM 597 N N . GLU A 1 75 ? 2.640 10.171 -17.580 1.00 95.44 75 GLU A N 1
ATOM 598 C CA . GLU A 1 75 ? 4.002 10.628 -17.281 1.00 95.44 75 GLU A CA 1
ATOM 599 C C . GLU A 1 75 ? 4.323 10.550 -15.777 1.00 95.44 75 GLU A C 1
ATOM 601 O O . GLU A 1 75 ? 5.490 10.646 -15.370 1.00 95.44 75 GLU A O 1
ATOM 606 N N . ASP A 1 76 ? 3.307 10.337 -14.937 1.00 96.94 76 ASP A N 1
ATOM 607 C CA . ASP A 1 76 ? 3.410 10.430 -13.485 1.00 96.94 76 ASP A CA 1
ATOM 608 C C . ASP A 1 76 ? 2.722 9.262 -12.770 1.00 96.94 76 ASP A C 1
ATOM 610 O O . ASP A 1 76 ? 1.681 9.403 -12.135 1.00 96.94 76 ASP A O 1
ATOM 614 N N . PHE A 1 77 ? 3.337 8.087 -12.875 1.00 97.88 77 PHE A N 1
ATOM 615 C CA . PHE A 1 77 ? 3.016 6.905 -12.082 1.00 97.88 77 PHE A CA 1
ATOM 616 C C . PHE A 1 77 ? 4.245 5.986 -11.992 1.00 97.88 77 PHE A C 1
ATOM 618 O O . PHE A 1 77 ? 5.233 6.169 -12.715 1.00 97.88 77 PHE A O 1
ATOM 625 N N . PHE A 1 78 ? 4.182 4.980 -11.124 1.00 98.38 78 PHE A N 1
ATOM 626 C CA . PHE A 1 78 ? 5.112 3.854 -11.121 1.00 98.38 78 PHE A CA 1
ATOM 627 C C . PHE A 1 78 ? 4.362 2.561 -10.798 1.00 98.38 78 PHE A C 1
ATOM 629 O O . PHE A 1 78 ? 3.635 2.505 -9.809 1.00 98.38 78 PHE A O 1
ATOM 636 N N . ILE A 1 79 ? 4.556 1.520 -11.608 1.00 98.44 79 ILE A N 1
ATOM 637 C CA . ILE A 1 79 ? 4.063 0.163 -11.345 1.00 98.44 79 ILE A CA 1
ATOM 638 C C . ILE A 1 79 ? 5.222 -0.789 -11.604 1.00 98.44 79 ILE A C 1
ATOM 640 O O . ILE A 1 79 ? 5.734 -0.810 -12.716 1.00 98.44 79 ILE A O 1
ATOM 644 N N . ASP A 1 80 ? 5.624 -1.557 -10.595 1.00 98.31 80 ASP A N 1
ATOM 645 C CA . ASP A 1 80 ? 6.705 -2.535 -10.693 1.00 98.31 80 ASP A CA 1
ATOM 646 C C . ASP A 1 80 ? 6.397 -3.635 -11.723 1.00 98.31 80 ASP A C 1
ATOM 648 O O . ASP A 1 80 ? 5.258 -4.083 -11.860 1.00 98.31 80 ASP A O 1
ATOM 652 N N . GLU A 1 81 ? 7.432 -4.125 -12.412 1.00 97.38 81 GLU A N 1
ATOM 653 C CA . GLU A 1 81 ? 7.308 -5.136 -13.474 1.00 97.38 81 GLU A CA 1
ATOM 654 C C . GLU A 1 81 ? 6.593 -6.418 -13.009 1.00 97.38 81 GLU A C 1
ATOM 656 O O . GLU A 1 81 ? 5.891 -7.057 -13.797 1.00 97.38 81 GLU A O 1
ATOM 661 N N . THR A 1 82 ? 6.724 -6.788 -11.728 1.00 97.12 82 THR A N 1
ATOM 662 C CA . THR A 1 82 ? 6.014 -7.950 -11.171 1.00 97.12 82 THR A CA 1
ATOM 663 C C . THR A 1 82 ? 4.502 -7.740 -11.144 1.00 97.12 82 THR A C 1
ATOM 665 O O . THR A 1 82 ? 3.759 -8.655 -11.496 1.00 97.12 82 THR A O 1
ATOM 668 N N . THR A 1 83 ? 4.039 -6.534 -10.807 1.00 97.81 83 THR A N 1
ATOM 669 C CA . THR A 1 83 ? 2.619 -6.169 -10.853 1.00 97.81 83 THR A CA 1
ATOM 670 C C . THR A 1 83 ? 2.133 -6.027 -12.295 1.00 97.81 83 THR A C 1
ATOM 672 O O . THR A 1 83 ? 1.042 -6.488 -12.610 1.00 97.81 83 THR A O 1
ATOM 675 N N . VAL A 1 84 ? 2.948 -5.472 -13.203 1.00 98.06 84 VAL A N 1
ATOM 676 C CA . VAL A 1 84 ? 2.608 -5.413 -14.639 1.00 98.06 84 VAL A CA 1
ATOM 677 C C . VAL A 1 84 ? 2.375 -6.815 -15.203 1.00 98.06 84 VAL A C 1
ATOM 679 O O . VAL A 1 84 ? 1.359 -7.055 -15.846 1.00 98.06 84 VAL A O 1
ATOM 682 N N . THR A 1 85 ? 3.291 -7.749 -14.935 1.00 97.94 85 THR A N 1
ATOM 683 C CA . THR A 1 85 ? 3.166 -9.149 -15.377 1.00 97.94 85 THR A CA 1
ATOM 684 C C . THR A 1 85 ? 1.909 -9.793 -14.797 1.00 97.94 85 THR A C 1
ATOM 686 O O . THR A 1 85 ? 1.127 -10.379 -15.534 1.00 97.94 85 THR A O 1
ATOM 689 N N . GLN A 1 86 ? 1.657 -9.592 -13.501 1.00 97.44 86 GLN A N 1
ATOM 690 C CA . GLN A 1 86 ? 0.466 -10.109 -12.830 1.00 97.44 86 GLN A CA 1
ATOM 691 C C . GLN A 1 86 ? -0.848 -9.600 -13.445 1.00 97.44 86 GLN A C 1
ATOM 693 O O . GLN A 1 86 ? -1.814 -10.356 -13.509 1.00 97.44 86 GLN A O 1
ATOM 698 N N . LEU A 1 87 ? -0.907 -8.344 -13.895 1.00 97.50 87 LEU A N 1
ATOM 699 C CA . LEU A 1 87 ? -2.089 -7.800 -14.570 1.00 97.50 87 LEU A CA 1
ATOM 700 C C . LEU A 1 87 ? -2.297 -8.402 -15.964 1.00 97.50 87 LEU A C 1
ATOM 702 O O . LEU A 1 87 ? -3.430 -8.701 -16.325 1.00 97.50 87 LEU A O 1
ATOM 706 N N . LEU A 1 88 ? -1.219 -8.610 -16.723 1.00 97.44 88 LEU A N 1
ATOM 707 C CA . LEU A 1 88 ? -1.287 -9.265 -18.033 1.00 97.44 88 LEU A CA 1
ATOM 708 C C . LEU A 1 88 ? -1.748 -10.722 -17.900 1.00 97.44 88 LEU A C 1
ATOM 710 O O . LEU A 1 88 ? -2.636 -11.144 -18.629 1.00 97.44 88 LEU A O 1
ATOM 714 N N . ASP A 1 89 ? -1.230 -11.451 -16.908 1.00 96.88 89 ASP A N 1
ATOM 715 C CA . ASP A 1 89 ? -1.648 -12.829 -16.630 1.00 96.88 89 ASP A CA 1
ATOM 716 C C . ASP A 1 89 ? -3.145 -12.916 -16.264 1.00 96.88 89 ASP A C 1
ATOM 718 O O . ASP A 1 89 ? -3.823 -13.888 -16.608 1.00 96.88 89 ASP A O 1
ATOM 722 N N . LEU A 1 90 ? -3.683 -11.909 -15.559 1.00 95.56 90 LEU A N 1
ATOM 723 C CA . LEU A 1 90 ? -5.115 -11.834 -15.247 1.00 95.56 90 LEU A CA 1
ATOM 724 C C . LEU A 1 90 ? -5.974 -11.596 -16.496 1.00 95.56 90 LEU A C 1
ATOM 726 O O . LEU A 1 90 ? -7.035 -12.218 -16.613 1.00 95.56 90 LEU A O 1
ATOM 730 N N . ASP A 1 91 ? -5.528 -10.719 -17.398 1.00 95.75 91 ASP A N 1
ATOM 731 C CA . ASP A 1 91 ? -6.203 -10.442 -18.671 1.00 95.75 91 ASP A CA 1
ATOM 732 C C . ASP A 1 91 ? -6.197 -11.676 -19.585 1.00 95.75 91 ASP A C 1
ATOM 734 O O . ASP A 1 91 ? -7.252 -12.099 -20.060 1.00 95.75 91 ASP A O 1
ATOM 738 N N . ASP A 1 92 ? -5.045 -12.342 -19.720 1.00 95.94 92 ASP A N 1
ATOM 739 C CA . ASP A 1 92 ? -4.896 -13.59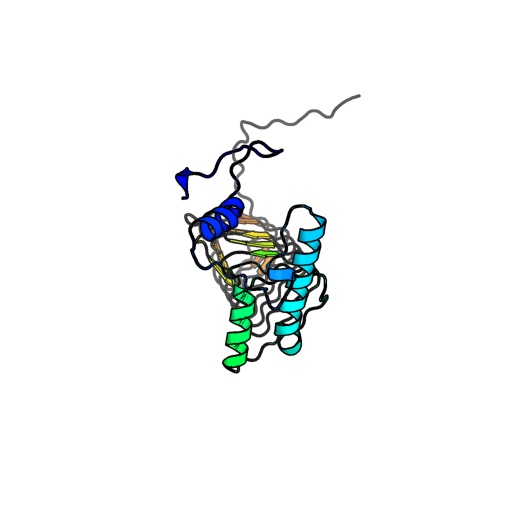0 -20.482 1.00 95.94 92 ASP A CA 1
ATOM 740 C C . ASP A 1 92 ? -5.807 -14.710 -19.942 1.00 95.94 92 ASP A C 1
ATOM 742 O O . ASP A 1 92 ? -6.310 -15.548 -20.697 1.00 95.94 92 ASP A O 1
ATOM 746 N N . ALA A 1 93 ? -6.069 -14.717 -18.631 1.00 95.56 93 ALA A N 1
ATOM 747 C CA . ALA A 1 93 ? -7.010 -15.633 -17.987 1.00 95.56 93 ALA A CA 1
ATOM 748 C C . ALA A 1 93 ? -8.494 -15.235 -18.159 1.00 95.56 93 ALA A C 1
ATOM 750 O O . ALA A 1 93 ? -9.378 -15.959 -17.691 1.00 95.56 93 ALA A O 1
ATOM 751 N N . GLY A 1 94 ? -8.790 -14.104 -18.805 1.00 92.69 94 GLY A N 1
ATOM 752 C CA . GLY A 1 94 ? -10.143 -13.583 -19.013 1.00 92.69 94 GLY A CA 1
ATOM 753 C C . GLY A 1 94 ? -10.765 -12.944 -17.769 1.00 92.69 94 GLY A C 1
ATOM 754 O O . GLY A 1 94 ? -11.992 -12.849 -17.674 1.00 92.69 94 GLY A O 1
ATOM 755 N N . THR A 1 95 ? -9.949 -12.538 -16.792 1.00 89.94 95 THR A N 1
ATOM 756 C CA . THR A 1 95 ? -10.436 -11.828 -15.605 1.00 89.94 95 THR A CA 1
ATOM 757 C C . THR A 1 95 ? -10.736 -10.381 -15.985 1.00 89.94 95 THR A C 1
ATOM 759 O O . THR A 1 95 ? -9.844 -9.701 -16.484 1.00 89.94 95 THR A O 1
ATOM 762 N N . PRO A 1 96 ? -11.947 -9.858 -15.725 1.00 89.69 96 PRO A N 1
ATOM 763 C CA . PRO A 1 96 ? -12.209 -8.439 -15.916 1.00 89.69 96 PRO A CA 1
ATOM 764 C C . PRO A 1 96 ? -11.234 -7.599 -15.087 1.00 89.69 96 PRO A C 1
ATOM 766 O O . PRO A 1 96 ? -11.023 -7.875 -13.905 1.00 89.69 96 PRO A O 1
ATOM 769 N N . LEU A 1 97 ? -10.675 -6.559 -15.696 1.00 90.62 97 LEU A N 1
ATOM 770 C CA . LEU A 1 97 ? -9.848 -5.562 -15.029 1.00 90.62 97 LEU A CA 1
ATOM 771 C C . LEU A 1 97 ? -10.630 -4.243 -15.036 1.00 90.62 97 LEU A C 1
ATOM 773 O O . LEU A 1 97 ? -10.865 -3.649 -16.078 1.00 90.62 97 LEU A O 1
ATOM 777 N N . ASP A 1 98 ? -11.104 -3.824 -13.864 1.00 96.12 98 ASP A N 1
ATOM 778 C CA . ASP A 1 98 ? -11.698 -2.497 -13.634 1.00 96.12 98 ASP A CA 1
ATOM 779 C C . ASP A 1 98 ? -10.826 -1.787 -12.602 1.00 96.12 98 ASP A C 1
ATOM 781 O O . ASP A 1 98 ? -11.171 -1.663 -11.427 1.00 96.12 98 ASP A O 1
ATOM 785 N N . ILE A 1 99 ? -9.593 -1.496 -13.017 1.00 98.25 99 ILE A N 1
ATOM 786 C CA . ILE A 1 99 ? -8.556 -0.948 -12.147 1.00 98.25 99 ILE A CA 1
ATOM 787 C C . ILE A 1 99 ? -8.276 0.486 -12.565 1.00 98.25 99 ILE A C 1
ATOM 789 O O . ILE A 1 99 ? -8.137 0.779 -13.753 1.00 98.25 99 ILE A O 1
ATOM 793 N N . ARG A 1 100 ? -8.144 1.367 -11.572 1.00 98.62 100 ARG A N 1
ATOM 794 C CA . ARG A 1 100 ? -7.797 2.773 -11.777 1.00 98.62 100 ARG A CA 1
ATOM 795 C C . ARG A 1 100 ? -6.595 3.171 -10.939 1.00 98.62 100 ARG A C 1
ATOM 797 O O . ARG A 1 100 ? -6.580 2.922 -9.736 1.00 98.62 100 ARG A O 1
ATOM 804 N N . ILE A 1 101 ? -5.627 3.827 -11.565 1.00 98.62 101 ILE A N 1
ATOM 805 C CA . ILE A 1 101 ? -4.396 4.315 -10.949 1.00 98.62 101 ILE A CA 1
ATOM 806 C C . ILE A 1 101 ? -4.342 5.837 -11.088 1.00 98.62 101 ILE A C 1
ATOM 808 O O . ILE A 1 101 ? -4.286 6.381 -12.191 1.00 98.62 101 ILE A O 1
ATOM 812 N N . GLY A 1 102 ? -4.386 6.527 -9.952 1.00 98.56 102 GLY A N 1
ATOM 813 C CA . GLY A 1 102 ? -4.312 7.978 -9.881 1.00 98.56 102 GLY A CA 1
ATOM 814 C C . GLY A 1 102 ? -2.912 8.522 -10.159 1.00 98.56 102 GLY A C 1
ATOM 815 O O . GLY A 1 102 ? -1.902 7.826 -10.043 1.00 98.56 102 GLY A O 1
ATOM 816 N N . LYS A 1 103 ? -2.857 9.814 -10.477 1.00 98.50 103 LYS A N 1
ATOM 817 C CA . LYS A 1 103 ? -1.603 10.547 -10.681 1.00 98.50 103 LYS A CA 1
ATOM 818 C C . LYS A 1 103 ? -0.658 10.438 -9.476 1.00 98.50 103 LYS A C 1
ATOM 820 O O . LYS A 1 103 ? -1.082 10.608 -8.335 1.00 98.50 103 LYS A O 1
ATOM 825 N N . GLY A 1 104 ? 0.626 10.209 -9.730 1.00 98.19 104 GLY A N 1
ATOM 826 C CA . GLY A 1 104 ? 1.683 10.112 -8.723 1.00 98.19 104 GLY A CA 1
ATOM 827 C C . GLY A 1 104 ? 1.631 8.828 -7.891 1.00 98.19 104 GLY A C 1
ATOM 828 O O . GLY A 1 104 ? 2.378 8.702 -6.921 1.00 98.19 104 GLY A O 1
ATOM 829 N N . ALA A 1 105 ? 0.747 7.879 -8.222 1.00 98.62 105 ALA A N 1
ATOM 830 C CA . ALA A 1 105 ? 0.663 6.615 -7.506 1.00 98.62 105 ALA A CA 1
ATOM 831 C C . ALA A 1 105 ? 1.922 5.762 -7.728 1.00 98.62 105 ALA A C 1
ATOM 833 O O . ALA A 1 105 ? 2.459 5.666 -8.837 1.00 98.62 105 ALA A O 1
ATOM 834 N N . TYR A 1 106 ? 2.365 5.112 -6.655 1.00 98.75 106 TYR A N 1
ATOM 835 C CA . TYR A 1 106 ? 3.501 4.204 -6.637 1.00 98.75 106 TYR A CA 1
ATOM 836 C C . TYR A 1 106 ? 3.037 2.814 -6.211 1.00 98.75 106 TYR A C 1
ATOM 838 O O . TYR A 1 106 ? 2.674 2.600 -5.054 1.00 98.75 106 TYR A O 1
ATOM 846 N N . ILE A 1 107 ? 3.085 1.865 -7.140 1.00 98.69 107 ILE A N 1
ATOM 847 C CA . ILE A 1 107 ? 2.784 0.451 -6.925 1.00 98.69 107 ILE A CA 1
ATOM 848 C C . ILE A 1 107 ? 4.094 -0.330 -7.026 1.00 98.69 107 ILE A C 1
ATOM 850 O O . ILE A 1 107 ? 4.582 -0.650 -8.107 1.00 98.69 107 ILE A O 1
ATOM 854 N N . GLY A 1 108 ? 4.712 -0.560 -5.875 1.00 98.00 108 GLY A N 1
ATOM 855 C CA . GLY A 1 108 ? 6.006 -1.210 -5.745 1.00 98.00 108 GLY A CA 1
ATOM 856 C C . GLY A 1 108 ? 5.955 -2.729 -5.867 1.00 98.00 108 GLY A C 1
ATOM 857 O O . GLY A 1 108 ? 4.902 -3.360 -5.960 1.00 98.00 108 GLY A O 1
ATOM 858 N N . LYS A 1 109 ? 7.143 -3.329 -5.811 1.00 96.50 109 LYS A N 1
ATOM 859 C CA . LYS A 1 109 ? 7.335 -4.774 -5.922 1.00 96.50 109 LYS A CA 1
ATOM 860 C C . LYS A 1 109 ? 6.524 -5.545 -4.880 1.00 96.50 109 LYS A C 1
ATOM 862 O O . LYS A 1 109 ? 6.581 -5.246 -3.687 1.00 96.50 109 LYS A O 1
ATOM 867 N N . GLY A 1 110 ? 5.864 -6.609 -5.336 1.00 95.94 110 GLY A N 1
ATOM 868 C CA . GLY A 1 110 ? 5.105 -7.525 -4.482 1.00 95.94 110 GLY A CA 1
ATOM 869 C C . GLY A 1 110 ? 3.660 -7.102 -4.221 1.00 95.94 110 GLY A C 1
ATOM 870 O O . GLY A 1 110 ? 2.934 -7.864 -3.579 1.00 95.94 110 GLY A O 1
ATOM 871 N N . VAL A 1 111 ? 3.232 -5.944 -4.734 1.00 98.56 111 VAL A N 1
ATOM 872 C CA . VAL A 1 111 ? 1.830 -5.529 -4.685 1.00 98.56 111 VAL A CA 1
ATOM 873 C C . VAL A 1 111 ? 1.045 -6.294 -5.746 1.00 98.56 111 VAL A C 1
ATOM 875 O O . VAL A 1 111 ? 1.367 -6.247 -6.932 1.00 98.56 111 VAL A O 1
ATOM 878 N N . GLN A 1 112 ? 0.007 -6.997 -5.308 1.00 98.38 112 GLN A N 1
ATOM 879 C CA . GLN A 1 112 ? -0.916 -7.738 -6.162 1.00 98.38 112 GLN A CA 1
ATOM 880 C C . GLN A 1 112 ? -2.259 -7.019 -6.179 1.00 98.38 112 GLN A C 1
ATOM 882 O O . GLN A 1 112 ? -2.889 -6.847 -5.129 1.00 98.38 112 GLN A O 1
ATOM 887 N N . LEU A 1 113 ? -2.675 -6.590 -7.369 1.00 98.12 113 LEU A N 1
ATOM 888 C CA . LEU A 1 113 ? -3.955 -5.924 -7.590 1.00 98.12 113 LEU A CA 1
ATOM 889 C C . LEU A 1 113 ? -5.009 -6.939 -8.040 1.00 98.12 113 LEU A C 1
ATOM 891 O O . LEU A 1 113 ? -4.691 -8.013 -8.550 1.00 98.12 113 LEU A O 1
ATOM 895 N N . ASN A 1 114 ? -6.274 -6.588 -7.846 1.00 97.19 114 ASN A N 1
ATOM 896 C CA . ASN A 1 114 ? -7.418 -7.443 -8.143 1.00 97.19 114 ASN A CA 1
ATOM 897 C C . ASN A 1 114 ? -8.484 -6.654 -8.914 1.00 97.19 114 ASN A C 1
ATOM 899 O O . ASN A 1 114 ? -8.336 -5.456 -9.159 1.00 97.19 114 ASN A O 1
ATOM 903 N N . TYR A 1 115 ? -9.571 -7.321 -9.286 1.00 96.25 115 TYR A N 1
ATOM 904 C CA . TYR A 1 115 ? -10.711 -6.688 -9.940 1.00 96.25 115 TYR A CA 1
ATOM 905 C C . TYR A 1 115 ? -11.299 -5.544 -9.095 1.00 96.25 115 TYR A C 1
ATOM 907 O O . TYR A 1 115 ? -11.489 -5.691 -7.886 1.00 96.25 115 TYR A O 1
ATOM 915 N N . GLY A 1 116 ? -11.624 -4.418 -9.735 1.00 97.19 116 GLY A N 1
ATOM 916 C CA . GLY A 1 116 ? -12.308 -3.290 -9.097 1.00 97.19 116 GLY A CA 1
ATOM 917 C C . GLY A 1 116 ? -11.412 -2.404 -8.225 1.00 97.19 116 GLY A C 1
ATOM 918 O O . GLY A 1 116 ? -11.929 -1.547 -7.508 1.00 97.19 116 GLY A O 1
ATOM 919 N N . VAL A 1 117 ? -10.090 -2.623 -8.210 1.00 98.56 117 VAL A N 1
ATOM 920 C CA . VAL A 1 117 ? -9.178 -1.859 -7.348 1.00 98.56 117 VAL A CA 1
ATOM 921 C C . VAL A 1 117 ? -9.000 -0.430 -7.867 1.00 98.56 117 VAL A C 1
ATOM 923 O O . VAL A 1 117 ? -8.568 -0.205 -8.993 1.00 98.56 117 VAL A O 1
ATOM 926 N N . GLN A 1 118 ? -9.269 0.554 -7.013 1.00 98.75 118 GLN A N 1
ATOM 927 C CA . GLN A 1 118 ? -9.109 1.974 -7.319 1.00 98.75 118 GLN A CA 1
ATOM 928 C C . GLN A 1 118 ? -8.073 2.591 -6.385 1.00 98.75 118 GLN A C 1
ATOM 930 O O . GLN A 1 118 ? -8.273 2.665 -5.170 1.00 98.75 118 GLN A O 1
ATOM 935 N N . ILE A 1 119 ? -6.975 3.060 -6.965 1.00 98.75 119 ILE A N 1
ATOM 936 C CA . ILE A 1 119 ? -5.871 3.707 -6.269 1.00 98.75 119 ILE A CA 1
ATOM 937 C C . ILE A 1 119 ? -5.896 5.202 -6.579 1.00 98.75 119 ILE A C 1
ATOM 939 O O . ILE A 1 119 ? -5.819 5.612 -7.735 1.00 98.75 119 ILE A O 1
ATOM 943 N N . GLY A 1 120 ? -6.019 6.022 -5.540 1.00 98.62 120 GLY A N 1
ATOM 944 C CA . GLY A 1 120 ? -6.041 7.476 -5.636 1.00 98.62 120 GLY A CA 1
ATOM 945 C C . GLY A 1 120 ? -4.676 8.099 -5.934 1.00 98.62 120 GLY A C 1
ATOM 946 O O . GLY A 1 120 ? -3.657 7.424 -6.072 1.00 98.62 120 GLY A O 1
ATOM 947 N N . ARG A 1 121 ? -4.666 9.432 -6.011 1.00 98.50 121 ARG A N 1
ATOM 948 C CA . ARG A 1 121 ? -3.458 10.216 -6.291 1.00 98.50 121 ARG A CA 1
ATOM 949 C C . ARG A 1 121 ? -2.424 10.101 -5.176 1.00 98.50 121 ARG A C 1
ATOM 951 O O . ARG A 1 121 ? -2.785 10.115 -4.002 1.00 98.50 121 ARG A O 1
ATOM 958 N N . GLU A 1 122 ? -1.151 10.031 -5.546 1.00 98.44 122 GLU A N 1
ATOM 959 C CA . GLU A 1 122 ? -0.017 9.992 -4.610 1.00 98.44 122 GLU A CA 1
ATOM 960 C C . GLU A 1 122 ? -0.139 8.898 -3.531 1.00 98.44 122 GLU A C 1
ATOM 962 O O . GLU A 1 122 ? 0.358 9.033 -2.413 1.00 98.44 122 GLU A O 1
ATOM 967 N N . VAL A 1 123 ? -0.828 7.798 -3.846 1.00 98.75 123 VAL A N 1
ATOM 968 C CA . VAL A 1 123 ? -0.852 6.615 -2.986 1.00 98.75 123 VAL A CA 1
ATOM 969 C C . VAL A 1 123 ? 0.459 5.860 -3.152 1.00 98.75 123 VAL A C 1
ATOM 971 O O . VAL A 1 123 ? 0.904 5.598 -4.269 1.00 98.75 123 VAL A O 1
ATOM 974 N N . TYR A 1 124 ? 1.055 5.463 -2.034 1.00 98.81 124 TYR A N 1
ATOM 975 C CA . TYR A 1 124 ? 2.262 4.649 -2.005 1.00 98.81 124 TYR A CA 1
ATOM 976 C C . TYR A 1 124 ? 1.935 3.248 -1.491 1.00 98.81 124 TYR A C 1
ATOM 978 O O . TYR A 1 124 ? 1.518 3.093 -0.346 1.00 98.81 124 TYR A O 1
ATOM 986 N N . MET A 1 125 ? 2.156 2.227 -2.316 1.00 98.69 125 MET A N 1
ATOM 987 C CA . MET A 1 125 ? 2.004 0.813 -1.971 1.00 98.69 125 MET A CA 1
ATOM 988 C C . MET A 1 125 ? 3.323 0.088 -2.224 1.00 98.69 125 MET A C 1
ATOM 990 O O . MET A 1 125 ? 3.812 0.102 -3.347 1.00 98.69 125 MET A O 1
ATOM 994 N N . ASN A 1 126 ? 3.922 -0.550 -1.216 1.00 98.31 126 ASN A N 1
ATOM 995 C CA . ASN A 1 126 ? 5.183 -1.273 -1.418 1.00 98.31 126 ASN A CA 1
ATOM 996 C C . ASN A 1 126 ? 5.360 -2.482 -0.490 1.00 98.31 126 ASN A C 1
ATOM 998 O O . ASN A 1 126 ? 5.156 -2.384 0.721 1.00 98.31 126 ASN A O 1
ATOM 1002 N N . GLY A 1 127 ? 5.825 -3.599 -1.047 1.00 97.69 127 GLY A N 1
ATOM 1003 C CA . GLY A 1 127 ? 6.001 -4.862 -0.336 1.00 97.69 127 GLY A CA 1
ATOM 1004 C C . GLY A 1 127 ? 4.881 -5.862 -0.628 1.00 97.69 127 GLY A C 1
ATOM 1005 O O . GLY A 1 127 ? 4.122 -5.692 -1.577 1.00 97.69 127 GLY A O 1
ATOM 1006 N N . ASN A 1 128 ? 4.782 -6.928 0.172 1.00 97.88 128 ASN A N 1
ATOM 1007 C CA . ASN A 1 128 ? 3.865 -8.046 -0.086 1.00 97.88 128 ASN A CA 1
ATOM 1008 C C . ASN A 1 128 ? 2.424 -7.678 0.302 1.00 97.88 128 ASN A C 1
ATOM 1010 O O . ASN A 1 128 ? 1.907 -8.129 1.334 1.00 97.88 128 ASN A O 1
ATOM 1014 N N . ILE A 1 129 ? 1.796 -6.836 -0.514 1.00 98.69 129 ILE A N 1
ATOM 1015 C CA . ILE A 1 129 ? 0.423 -6.374 -0.334 1.00 98.69 129 ILE A CA 1
ATOM 1016 C C . ILE A 1 129 ? -0.483 -7.161 -1.275 1.00 98.69 129 ILE A C 1
ATOM 1018 O O . ILE A 1 129 ? -0.255 -7.191 -2.481 1.00 98.69 129 ILE A O 1
ATOM 1022 N N . ILE A 1 130 ? -1.510 -7.796 -0.723 1.00 98.69 130 ILE A N 1
ATOM 1023 C CA . ILE A 1 130 ? -2.478 -8.597 -1.474 1.00 98.69 130 ILE A CA 1
ATOM 1024 C C . ILE A 1 130 ? -3.828 -7.901 -1.369 1.00 98.69 130 ILE A C 1
ATOM 1026 O O . ILE A 1 130 ? -4.405 -7.846 -0.280 1.00 98.69 130 ILE A O 1
ATOM 1030 N N . CYS A 1 131 ? -4.307 -7.361 -2.489 1.00 98.56 131 CYS A N 1
ATOM 1031 C CA . CYS A 1 131 ? -5.575 -6.648 -2.549 1.00 98.56 131 CYS A CA 1
ATOM 1032 C C . CYS A 1 131 ? -6.739 -7.607 -2.827 1.00 98.56 131 CYS A C 1
ATOM 1034 O O . CYS A 1 131 ? -6.682 -8.439 -3.737 1.00 98.56 131 CYS A O 1
ATOM 1036 N N . GLY A 1 132 ? -7.817 -7.454 -2.065 1.00 98.44 132 GLY A N 1
ATOM 1037 C CA . GLY A 1 132 ? -9.127 -7.996 -2.391 1.00 98.44 132 GLY A CA 1
ATOM 1038 C C . GLY A 1 132 ? -9.791 -7.215 -3.522 1.00 98.44 132 GLY A C 1
ATOM 1039 O O . GLY A 1 132 ? -9.247 -6.238 -4.053 1.00 98.44 132 GLY A O 1
ATOM 1040 N N . LYS A 1 133 ? -10.979 -7.663 -3.907 1.00 98.31 133 LYS A N 1
ATOM 1041 C CA . LYS A 1 133 ? -11.800 -7.024 -4.935 1.00 98.31 133 LYS A CA 1
ATOM 1042 C C . LYS A 1 133 ? -12.362 -5.702 -4.436 1.00 98.31 133 LYS A C 1
ATOM 1044 O O . LYS A 1 133 ? -12.631 -5.544 -3.248 1.00 98.31 133 LYS A O 1
ATOM 1049 N N . ASN A 1 134 ? -12.593 -4.774 -5.359 1.00 98.31 134 ASN A N 1
ATOM 1050 C CA . ASN A 1 134 ? -13.259 -3.495 -5.092 1.00 98.31 134 ASN A CA 1
ATOM 1051 C C . ASN A 1 134 ? -12.584 -2.640 -4.001 1.00 98.31 134 ASN A C 1
ATOM 1053 O O . ASN A 1 134 ? -13.236 -1.780 -3.400 1.00 98.31 134 ASN A O 1
ATOM 1057 N N . LEU A 1 135 ? -11.293 -2.867 -3.730 1.00 98.75 135 LEU A N 1
ATOM 1058 C CA . LEU A 1 135 ? -10.522 -2.046 -2.802 1.00 98.75 135 LEU A CA 1
ATOM 1059 C C . LEU A 1 135 ? -10.471 -0.609 -3.321 1.00 98.75 135 LEU A C 1
ATOM 1061 O O . LEU A 1 135 ? -10.037 -0.363 -4.446 1.00 98.75 135 LEU A O 1
ATOM 1065 N N . ARG A 1 136 ? -10.843 0.351 -2.476 1.00 98.88 136 ARG A N 1
ATOM 1066 C CA . ARG A 1 136 ? -10.667 1.780 -2.751 1.00 98.88 136 ARG A CA 1
ATOM 1067 C C . ARG A 1 136 ? -9.651 2.367 -1.788 1.00 98.88 136 ARG A C 1
ATOM 1069 O O . ARG A 1 136 ? -9.880 2.369 -0.582 1.00 98.88 136 ARG A O 1
ATOM 1076 N N . VAL A 1 137 ? -8.555 2.896 -2.320 1.00 98.75 137 VAL A N 1
ATOM 1077 C CA . VAL A 1 137 ? -7.545 3.628 -1.550 1.00 98.75 137 VAL A CA 1
ATOM 1078 C C . VAL A 1 137 ? -7.561 5.080 -1.995 1.00 98.75 137 VAL A C 1
ATOM 1080 O O . VAL A 1 137 ? -7.278 5.391 -3.149 1.00 98.75 137 VAL A O 1
ATOM 1083 N N . SER A 1 138 ? -7.909 5.984 -1.088 1.00 98.44 138 SER A N 1
ATOM 1084 C CA . SER A 1 138 ? -7.937 7.417 -1.365 1.00 98.44 138 SER A CA 1
ATOM 1085 C C . SER A 1 138 ? -6.535 8.020 -1.341 1.00 98.44 138 SER A C 1
ATOM 1087 O O . SER A 1 138 ? -5.576 7.429 -0.854 1.00 98.44 138 SER A O 1
ATOM 1089 N N . GLN A 1 139 ? -6.437 9.234 -1.871 1.00 98.12 139 GLN A N 1
ATOM 1090 C CA . GLN A 1 139 ? -5.185 9.957 -2.068 1.00 98.12 139 GLN A CA 1
ATOM 1091 C C . GLN A 1 139 ? -4.281 10.060 -0.825 1.00 98.12 139 GLN A C 1
ATOM 1093 O O . GLN A 1 139 ? -4.758 10.161 0.308 1.00 98.12 139 GLN A O 1
ATOM 1098 N N . PHE A 1 140 ? -2.967 10.100 -1.057 1.00 98.06 140 PHE A N 1
ATOM 1099 C CA . PHE A 1 140 ? -1.914 10.272 -0.044 1.00 98.06 140 PHE A CA 1
ATOM 1100 C C . PHE A 1 140 ? -1.797 9.149 1.005 1.00 98.06 140 PHE A C 1
ATOM 1102 O O . PHE A 1 140 ? -1.111 9.323 2.013 1.00 98.06 140 PHE A O 1
ATOM 1109 N N . ALA A 1 141 ? -2.465 8.008 0.814 1.00 98.38 141 ALA A N 1
ATOM 1110 C CA . ALA A 1 141 ? -2.305 6.861 1.704 1.00 98.38 141 ALA A CA 1
ATOM 1111 C C . ALA A 1 141 ? -0.942 6.177 1.494 1.00 98.38 141 ALA A C 1
ATOM 1113 O O . ALA A 1 141 ? -0.465 6.029 0.367 1.00 98.38 141 ALA A O 1
ATOM 1114 N N . HIS A 1 142 ? -0.331 5.712 2.582 1.00 98.75 142 HIS A N 1
ATOM 1115 C CA . HIS A 1 142 ? 0.924 4.966 2.573 1.00 98.75 142 HIS A CA 1
ATOM 1116 C C . HIS A 1 142 ? 0.702 3.563 3.134 1.00 98.75 142 HIS A C 1
ATOM 1118 O O . HIS A 1 142 ? 0.581 3.376 4.346 1.00 98.75 142 HIS A O 1
ATOM 1124 N N . LEU A 1 143 ? 0.744 2.566 2.257 1.00 98.69 143 LEU A N 1
ATOM 1125 C CA . LEU A 1 143 ? 0.583 1.151 2.564 1.00 98.69 143 LEU A CA 1
ATOM 1126 C C . LEU A 1 143 ? 1.914 0.435 2.316 1.00 98.69 143 LEU A C 1
ATOM 1128 O O . LEU A 1 143 ? 2.437 0.452 1.204 1.00 98.69 143 LEU A O 1
ATOM 1132 N N . SER A 1 144 ? 2.509 -0.191 3.329 1.00 98.44 144 SER A N 1
ATOM 1133 C CA . SER A 1 144 ? 3.759 -0.928 3.100 1.00 98.44 144 SER A CA 1
ATOM 1134 C C . SER A 1 144 ? 4.004 -2.094 4.043 1.00 98.44 144 SER A C 1
ATOM 1136 O O . SER A 1 144 ? 3.397 -2.204 5.104 1.00 98.44 144 SER A O 1
ATOM 1138 N N . THR A 1 145 ? 4.911 -2.990 3.659 1.00 97.81 145 THR A N 1
ATOM 1139 C CA . THR A 1 145 ? 5.367 -4.099 4.508 1.00 97.81 145 THR A CA 1
ATOM 1140 C C . THR A 1 145 ? 6.880 -4.077 4.674 1.00 97.81 145 THR A C 1
ATOM 1142 O O . THR A 1 145 ? 7.607 -3.720 3.749 1.00 97.81 145 THR A O 1
ATOM 1145 N N . PHE A 1 146 ? 7.375 -4.551 5.818 1.00 94.19 146 PHE A N 1
ATOM 1146 C CA . PHE A 1 146 ? 8.782 -4.938 5.938 1.00 94.19 146 PHE A CA 1
ATOM 1147 C C . PHE A 1 146 ? 9.057 -6.240 5.158 1.00 94.19 146 PHE A C 1
ATOM 1149 O O . PHE A 1 146 ? 8.108 -6.935 4.773 1.00 94.19 146 PHE A O 1
ATOM 1156 N N . PRO A 1 147 ? 10.332 -6.601 4.907 1.00 91.38 147 PRO A N 1
ATOM 1157 C CA . PRO A 1 147 ? 10.673 -7.872 4.271 1.00 91.38 147 PRO A CA 1
ATOM 1158 C C . PRO A 1 147 ? 9.994 -9.065 4.963 1.00 91.38 147 PRO A C 1
ATOM 1160 O O . PRO A 1 147 ? 9.900 -9.102 6.185 1.00 91.38 147 PRO A O 1
ATOM 1163 N N . HIS A 1 148 ? 9.519 -10.035 4.175 1.00 92.75 148 HIS A N 1
ATOM 1164 C CA . HIS A 1 148 ? 8.810 -11.256 4.613 1.00 92.75 148 HIS A CA 1
ATOM 1165 C C . HIS A 1 148 ? 7.426 -11.069 5.253 1.00 92.75 148 HIS A C 1
ATOM 1167 O O . HIS A 1 148 ? 6.655 -12.029 5.307 1.00 92.75 148 HIS A O 1
ATOM 1173 N N . GLN A 1 149 ? 7.074 -9.858 5.678 1.00 97.31 149 GLN A N 1
ATOM 1174 C CA . GLN A 1 149 ? 5.738 -9.563 6.182 1.00 97.31 149 GLN A CA 1
ATOM 1175 C C . GLN A 1 149 ? 4.718 -9.562 5.048 1.00 97.31 149 GLN A C 1
ATOM 1177 O O . GLN A 1 149 ? 5.078 -9.452 3.876 1.00 97.31 149 GLN A O 1
ATOM 1182 N N . LYS A 1 150 ? 3.441 -9.703 5.406 1.00 98.06 150 LYS A N 1
ATOM 1183 C CA . LYS A 1 150 ? 2.315 -9.648 4.474 1.00 98.06 150 LYS A CA 1
ATOM 1184 C C . LYS A 1 150 ? 1.282 -8.649 4.958 1.00 98.06 150 LYS A C 1
ATOM 1186 O O . LYS A 1 150 ? 0.973 -8.612 6.149 1.00 98.06 150 LYS A O 1
ATOM 1191 N N . PHE A 1 151 ? 0.714 -7.917 4.014 1.00 98.62 151 PHE A N 1
ATOM 1192 C CA . PHE A 1 151 ? -0.446 -7.075 4.234 1.00 98.62 151 PHE A CA 1
ATOM 1193 C C . PHE A 1 151 ? -1.576 -7.568 3.330 1.00 98.62 151 PHE A C 1
ATOM 1195 O O . PHE A 1 151 ? -1.534 -7.403 2.116 1.00 98.62 151 PHE A O 1
ATOM 1202 N N . VAL A 1 152 ? -2.565 -8.228 3.928 1.00 98.81 152 VAL A N 1
ATOM 1203 C CA . VAL A 1 152 ? -3.729 -8.764 3.217 1.00 98.81 152 VAL A CA 1
ATOM 1204 C C . VAL A 1 152 ? -4.917 -7.842 3.440 1.00 98.81 152 VAL A C 1
ATOM 1206 O O . VAL A 1 152 ? -5.265 -7.544 4.584 1.00 98.81 152 VAL A O 1
ATOM 1209 N N . ILE A 1 153 ? -5.538 -7.407 2.353 1.00 98.88 153 ILE A N 1
ATOM 1210 C CA . ILE A 1 153 ? -6.712 -6.540 2.364 1.00 98.88 153 ILE A CA 1
ATOM 1211 C C . ILE A 1 153 ? -7.871 -7.335 1.766 1.00 98.88 153 ILE A C 1
ATOM 1213 O O . ILE A 1 153 ? -7.726 -7.887 0.681 1.00 98.88 153 ILE A O 1
ATOM 1217 N N . GLY A 1 154 ? -8.981 -7.439 2.492 1.00 98.81 154 GLY A N 1
ATOM 1218 C CA . GLY A 1 154 ? -10.185 -8.143 2.059 1.00 98.81 154 GLY A CA 1
ATOM 1219 C C . GLY A 1 154 ? -10.959 -7.416 0.961 1.00 98.81 154 GLY A C 1
ATOM 1220 O O . GLY A 1 154 ? -10.556 -6.353 0.481 1.00 98.81 154 GLY A O 1
ATOM 1221 N N . ASP A 1 155 ? -12.088 -8.004 0.582 1.00 98.81 155 ASP A N 1
ATOM 1222 C CA . ASP A 1 155 ? -12.965 -7.454 -0.453 1.00 98.81 155 ASP A CA 1
ATOM 1223 C C . ASP A 1 155 ? -13.749 -6.240 0.079 1.00 98.81 155 ASP A C 1
ATOM 1225 O O . ASP A 1 155 ? -14.062 -6.148 1.269 1.00 98.81 155 ASP A O 1
ATOM 1229 N N . ASP A 1 156 ? -14.071 -5.297 -0.806 1.00 98.81 156 ASP A N 1
ATOM 1230 C CA . ASP A 1 156 ? -14.909 -4.124 -0.517 1.00 98.81 156 ASP A CA 1
ATOM 1231 C C . ASP A 1 156 ? -14.371 -3.229 0.621 1.00 98.81 156 ASP A C 1
ATOM 1233 O O . ASP A 1 156 ? -15.126 -2.537 1.309 1.00 98.81 156 ASP A O 1
ATOM 1237 N N . VAL A 1 157 ? -13.051 -3.231 0.828 1.00 98.94 157 VAL A N 1
ATOM 1238 C CA . VAL A 1 157 ? -12.379 -2.367 1.805 1.00 98.94 157 VAL A CA 1
ATOM 1239 C C . VAL A 1 157 ? -12.210 -0.949 1.252 1.00 98.94 157 VAL A C 1
ATOM 1241 O O . VAL A 1 157 ? -11.840 -0.744 0.095 1.00 98.94 157 VAL A O 1
ATOM 1244 N N . GLU A 1 158 ? -12.429 0.048 2.107 1.00 98.88 158 GLU A N 1
ATOM 1245 C CA . GLU A 1 158 ? -12.199 1.462 1.800 1.00 98.88 158 GLU A CA 1
ATOM 1246 C C . GLU A 1 158 ? -11.165 2.047 2.770 1.00 98.88 158 GLU A C 1
ATOM 1248 O O . GLU A 1 158 ? -11.361 2.025 3.984 1.00 98.88 158 GLU A O 1
ATOM 1253 N N . ILE A 1 159 ? -10.067 2.575 2.232 1.00 98.81 159 ILE A N 1
ATOM 1254 C CA . ILE A 1 159 ? -9.019 3.295 2.965 1.00 98.81 159 ILE A CA 1
ATOM 1255 C C . ILE A 1 159 ? -9.069 4.748 2.498 1.00 98.81 159 ILE A C 1
ATOM 1257 O O . ILE A 1 159 ? -8.966 5.025 1.299 1.00 98.81 159 ILE A O 1
ATOM 1261 N N . LEU A 1 160 ? -9.289 5.681 3.419 1.00 98.50 160 LEU A N 1
ATOM 1262 C CA . LEU A 1 160 ? -9.431 7.096 3.097 1.00 98.50 160 LEU A CA 1
ATOM 1263 C C . LEU A 1 160 ? -8.077 7.819 3.099 1.00 98.50 160 LEU A C 1
ATOM 1265 O O . LEU A 1 160 ? -7.005 7.217 3.103 1.00 98.50 160 LEU A O 1
ATOM 1269 N N . TRP A 1 161 ? -8.127 9.140 2.918 1.00 96.38 161 TRP A N 1
ATOM 1270 C CA . TRP A 1 161 ? -6.931 9.913 2.614 1.00 96.38 161 TRP A CA 1
ATOM 1271 C C . TRP A 1 161 ? -5.942 9.942 3.782 1.00 96.38 161 TRP A C 1
ATOM 1273 O O . TRP A 1 161 ? -6.331 10.055 4.948 1.00 96.38 161 TRP A O 1
ATOM 1283 N N . GLY A 1 162 ? -4.651 9.947 3.450 1.00 93.69 162 GLY A N 1
ATOM 1284 C CA . GLY A 1 162 ? -3.576 10.208 4.411 1.00 93.69 162 GLY A CA 1
ATOM 1285 C C . GLY A 1 162 ? -3.389 9.144 5.496 1.00 93.69 162 GLY A C 1
ATOM 1286 O O . GLY A 1 162 ? -2.777 9.441 6.523 1.00 93.69 162 GLY A O 1
ATOM 1287 N N . ASP A 1 163 ? -3.917 7.937 5.302 1.00 98.31 163 ASP A N 1
ATOM 1288 C CA . ASP A 1 163 ? -3.701 6.824 6.225 1.00 98.31 163 ASP A CA 1
ATOM 1289 C C . ASP A 1 163 ? -2.290 6.249 6.074 1.00 98.31 163 ASP A C 1
ATOM 1291 O O . ASP A 1 163 ? -1.751 6.149 4.969 1.00 98.31 163 ASP A O 1
ATOM 1295 N N . ILE A 1 164 ? -1.686 5.829 7.187 1.00 98.50 164 ILE A N 1
ATOM 1296 C CA . ILE A 1 164 ? -0.385 5.150 7.191 1.00 98.50 164 ILE A CA 1
ATOM 1297 C C . ILE A 1 164 ? -0.578 3.754 7.771 1.00 98.50 164 ILE A C 1
ATOM 1299 O O . ILE A 1 164 ? -0.789 3.588 8.974 1.00 98.50 164 ILE A O 1
ATOM 1303 N N . ILE A 1 165 ? -0.472 2.738 6.916 1.00 98.56 165 ILE A N 1
ATOM 1304 C CA . ILE A 1 165 ? -0.727 1.344 7.278 1.00 98.56 165 ILE A CA 1
ATOM 1305 C C . ILE A 1 165 ? 0.501 0.493 6.946 1.00 98.56 165 ILE A C 1
ATOM 1307 O O . ILE A 1 165 ? 0.851 0.321 5.778 1.00 98.56 165 ILE A O 1
ATOM 1311 N N . LYS A 1 166 ? 1.201 -0.003 7.975 1.00 98.19 166 LYS A N 1
ATOM 1312 C CA . LYS A 1 166 ? 2.529 -0.617 7.815 1.00 98.19 166 LYS A CA 1
ATOM 1313 C C . LYS A 1 166 ? 2.715 -1.938 8.559 1.00 98.19 166 LYS A C 1
ATOM 1315 O O . LYS A 1 166 ? 2.551 -2.009 9.776 1.00 98.19 166 LYS A O 1
ATOM 1320 N N . GLY A 1 167 ? 3.196 -2.947 7.841 1.00 98.19 167 GLY A N 1
ATOM 1321 C CA . GLY A 1 167 ? 3.761 -4.176 8.395 1.00 98.19 167 GLY A CA 1
ATOM 1322 C C . GLY A 1 167 ? 2.882 -5.417 8.226 1.00 98.19 167 GLY A C 1
ATOM 1323 O O . GLY A 1 167 ? 2.236 -5.581 7.194 1.00 98.19 167 GLY A O 1
ATOM 1324 N N . ASN A 1 168 ? 2.880 -6.323 9.212 1.00 98.56 168 ASN A N 1
ATOM 1325 C CA . ASN A 1 168 ? 2.137 -7.591 9.146 1.00 98.56 168 ASN A CA 1
ATOM 1326 C C . ASN A 1 168 ? 0.665 -7.399 9.543 1.00 98.56 168 ASN A C 1
ATOM 1328 O O . ASN A 1 168 ? 0.319 -7.389 10.732 1.00 98.56 168 ASN A O 1
ATOM 1332 N N . ILE A 1 169 ? -0.205 -7.246 8.545 1.00 98.62 169 ILE A N 1
ATOM 1333 C CA . ILE A 1 169 ? -1.581 -6.774 8.728 1.00 98.62 169 ILE A CA 1
ATOM 1334 C C . ILE A 1 169 ? -2.565 -7.634 7.927 1.00 98.62 169 ILE A C 1
ATOM 1336 O O . ILE A 1 169 ? -2.283 -8.054 6.807 1.00 98.62 169 ILE A O 1
ATOM 1340 N N . VAL A 1 170 ? -3.742 -7.879 8.503 1.00 98.88 170 VAL A N 1
ATOM 1341 C CA . VAL A 1 170 ? -4.920 -8.370 7.774 1.00 98.88 170 VAL A CA 1
ATOM 1342 C C . VAL A 1 170 ? -6.075 -7.413 8.039 1.00 98.88 170 VAL A C 1
ATOM 1344 O O . VAL A 1 170 ? -6.339 -7.111 9.204 1.00 98.88 170 VAL A O 1
ATOM 1347 N N . ILE A 1 171 ? -6.744 -6.955 6.981 1.00 98.88 171 ILE A N 1
ATOM 1348 C CA . ILE A 1 171 ? -7.998 -6.198 7.048 1.00 98.88 171 ILE A CA 1
ATOM 1349 C C . ILE A 1 171 ? -9.103 -7.053 6.441 1.00 98.88 171 ILE A C 1
ATOM 1351 O O . ILE A 1 171 ? -8.996 -7.445 5.283 1.00 98.88 171 ILE A O 1
ATOM 1355 N N . GLY A 1 172 ? -10.132 -7.370 7.224 1.00 98.81 172 GLY A N 1
ATOM 1356 C CA . GLY A 1 172 ? -11.275 -8.150 6.766 1.00 98.81 172 GLY A CA 1
ATOM 1357 C C . GLY A 1 172 ? -12.225 -7.351 5.876 1.00 98.81 172 GLY A C 1
ATOM 1358 O O . GLY A 1 172 ? -12.248 -6.120 5.906 1.00 98.81 172 GLY A O 1
ATOM 1359 N N . ASP A 1 173 ? -13.023 -8.088 5.110 1.00 98.88 173 ASP A N 1
ATOM 1360 C CA . ASP A 1 173 ? -13.949 -7.560 4.106 1.00 98.88 173 ASP A CA 1
ATOM 1361 C C . ASP A 1 173 ? -14.883 -6.469 4.651 1.00 98.88 173 ASP A C 1
ATOM 1363 O O . ASP A 1 173 ? -15.254 -6.481 5.830 1.00 98.88 173 ASP A O 1
ATOM 1367 N N . ASN A 1 174 ? -15.328 -5.572 3.768 1.00 98.81 174 ASN A N 1
ATOM 1368 C CA . ASN A 1 174 ? -16.290 -4.500 4.060 1.00 98.81 174 ASN A CA 1
ATOM 1369 C C . ASN A 1 174 ? -15.854 -3.549 5.191 1.00 98.81 174 ASN A C 1
ATOM 1371 O O . ASN A 1 174 ? -16.678 -2.856 5.792 1.00 98.81 174 ASN A O 1
ATOM 1375 N N . SER A 1 175 ? -14.564 -3.532 5.525 1.00 98.88 175 SER A N 1
ATOM 1376 C CA . SER A 1 175 ? -14.028 -2.627 6.536 1.00 98.88 175 SER A CA 1
ATOM 1377 C C . SER A 1 175 ? -13.698 -1.268 5.935 1.00 98.88 175 SER A C 1
ATOM 1379 O O . SER A 1 175 ? -13.279 -1.153 4.783 1.00 98.88 175 SER A O 1
ATOM 1381 N N . ARG A 1 176 ? -13.848 -0.226 6.748 1.00 98.88 176 ARG A N 1
ATOM 1382 C CA . ARG A 1 176 ? -13.559 1.153 6.372 1.00 98.88 176 ARG A CA 1
ATOM 1383 C C . ARG A 1 176 ? -12.561 1.770 7.338 1.00 98.88 176 ARG A C 1
ATOM 1385 O O . ARG A 1 176 ? -12.819 1.869 8.540 1.00 98.88 176 ARG A O 1
ATOM 1392 N N . ILE A 1 177 ? -11.444 2.222 6.792 1.00 98.69 177 ILE A N 1
ATOM 1393 C CA . ILE A 1 177 ? -10.443 3.021 7.488 1.00 98.69 177 ILE A CA 1
ATOM 1394 C C . ILE A 1 177 ? -10.658 4.465 7.040 1.00 98.69 177 ILE A C 1
ATOM 1396 O O . ILE A 1 177 ? -10.497 4.789 5.866 1.00 98.69 177 ILE A O 1
ATOM 1400 N N . GLU A 1 178 ? -11.154 5.310 7.942 1.00 98.19 178 GLU A N 1
ATOM 1401 C CA . GLU A 1 178 ? -11.302 6.737 7.669 1.00 98.19 178 GLU A CA 1
ATOM 1402 C C . GLU A 1 178 ? -9.976 7.475 7.837 1.00 98.19 178 GLU A C 1
ATOM 1404 O O . GLU A 1 178 ? -9.041 6.979 8.451 1.00 98.19 178 GLU A O 1
ATOM 1409 N N . SER A 1 179 ? -9.954 8.706 7.340 1.00 96.62 179 SER A N 1
ATOM 1410 C CA . SER A 1 179 ? -8.758 9.509 7.182 1.00 96.62 179 SER A CA 1
ATOM 1411 C C . SER A 1 179 ? -7.931 9.712 8.446 1.00 96.62 179 SER A C 1
ATOM 1413 O O . SER A 1 179 ? -8.455 9.915 9.550 1.00 96.62 179 SER A O 1
ATOM 1415 N N . SER A 1 180 ? -6.621 9.826 8.223 1.00 94.19 180 SER A N 1
ATOM 1416 C CA . SER A 1 180 ? -5.614 10.119 9.246 1.00 94.19 180 SER A CA 1
ATOM 1417 C C . SER A 1 180 ? -5.504 9.035 10.320 1.00 94.19 180 SER A C 1
ATOM 1419 O O . SER A 1 180 ? -5.152 9.322 11.467 1.00 94.19 180 SER A O 1
ATOM 1421 N N . VAL A 1 181 ? -5.802 7.788 9.963 1.00 98.00 181 VAL A N 1
ATOM 1422 C CA . VAL A 1 181 ? -5.608 6.620 10.816 1.00 98.00 181 VAL A CA 1
ATOM 1423 C C . VAL A 1 181 ? -4.222 6.025 10.582 1.00 98.00 181 VAL A C 1
ATOM 1425 O O . VAL A 1 181 ? -3.743 5.864 9.460 1.00 98.00 181 VAL A O 1
ATOM 1428 N N . ASN A 1 182 ? -3.577 5.661 11.687 1.00 98.56 182 ASN A N 1
ATOM 1429 C CA . ASN A 1 182 ? -2.288 4.988 11.685 1.00 98.56 182 ASN A CA 1
ATOM 1430 C C . ASN A 1 182 ? -2.463 3.552 12.180 1.00 98.56 182 ASN A C 1
ATOM 1432 O O . ASN A 1 182 ? -2.950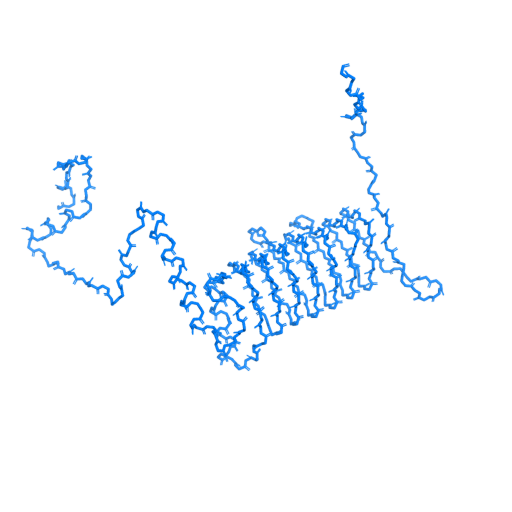 3.316 13.288 1.00 98.56 182 ASN A O 1
ATOM 1436 N N . MET A 1 183 ? -2.038 2.582 11.379 1.00 98.56 183 MET A N 1
ATOM 1437 C CA . MET A 1 183 ? -2.180 1.160 11.682 1.00 98.56 183 MET A CA 1
ATOM 1438 C C . MET A 1 183 ? -0.863 0.435 11.454 1.00 98.56 183 MET A C 1
ATOM 1440 O O . MET A 1 183 ? -0.304 0.466 10.362 1.00 98.56 183 MET A O 1
ATOM 1444 N N . THR A 1 184 ? -0.351 -0.244 12.474 1.00 98.38 184 THR A N 1
ATOM 1445 C CA . THR A 1 184 ? 0.933 -0.939 12.378 1.00 98.38 184 THR A CA 1
ATOM 1446 C C . THR A 1 184 ? 0.879 -2.347 12.963 1.00 98.38 184 THR A C 1
ATOM 1448 O O . THR A 1 184 ? 0.172 -2.627 13.933 1.00 98.38 184 THR A O 1
ATOM 1451 N N . GLY A 1 185 ? 1.632 -3.266 12.365 1.00 97.62 185 GLY A N 1
ATOM 1452 C CA . GLY A 1 185 ? 1.763 -4.645 12.834 1.00 97.62 185 GLY A CA 1
ATOM 1453 C C . GLY A 1 185 ? 3.185 -5.161 12.644 1.00 97.62 185 GLY A C 1
ATOM 1454 O O . GLY A 1 185 ? 3.860 -4.792 11.687 1.00 97.62 185 GLY A O 1
ATOM 1455 N N . SER A 1 186 ? 3.646 -6.017 13.548 1.00 97.31 186 SER A N 1
ATOM 1456 C CA . SER A 1 186 ? 4.937 -6.706 13.448 1.00 97.31 186 SER A CA 1
ATOM 1457 C C . SER A 1 186 ? 4.744 -8.220 13.409 1.00 97.31 186 SER A C 1
ATOM 1459 O O . SER A 1 186 ? 3.623 -8.712 13.516 1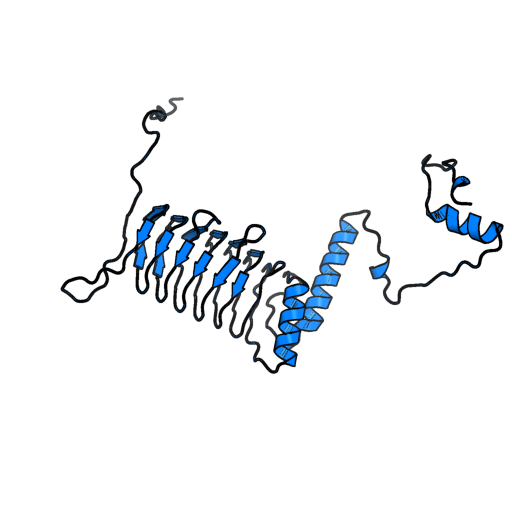.00 97.31 186 SER A O 1
ATOM 1461 N N . ASP A 1 187 ? 5.827 -8.979 13.263 1.00 95.94 187 ASP A N 1
ATOM 1462 C CA . ASP A 1 187 ? 5.748 -10.444 13.315 1.00 95.94 187 ASP A CA 1
ATOM 1463 C C . ASP A 1 187 ? 5.446 -10.966 14.721 1.00 95.94 187 ASP A C 1
ATOM 1465 O O . ASP A 1 187 ? 4.731 -11.952 14.873 1.00 95.94 187 ASP A O 1
ATOM 1469 N N . GLU A 1 188 ? 5.932 -10.270 15.751 1.00 97.56 188 GLU A N 1
ATOM 1470 C CA . GLU A 1 188 ? 5.627 -10.585 17.150 1.00 97.56 188 GLU A CA 1
ATOM 1471 C C . GLU A 1 188 ? 4.194 -10.174 17.521 1.00 97.56 188 GLU A C 1
ATOM 1473 O O . GLU A 1 188 ? 3.478 -10.913 18.195 1.00 97.56 188 GLU A O 1
ATOM 1478 N N . PHE A 1 189 ? 3.761 -9.000 17.053 1.00 97.81 189 PHE A N 1
ATOM 1479 C CA . PHE A 1 189 ? 2.429 -8.458 17.302 1.00 97.81 189 PHE A CA 1
ATOM 1480 C C . PHE A 1 189 ? 1.772 -8.071 15.976 1.00 97.81 189 PHE A C 1
ATOM 1482 O O . PHE A 1 189 ? 1.775 -6.892 15.599 1.00 97.81 189 PHE A O 1
ATOM 1489 N N . PRO A 1 190 ? 1.215 -9.047 15.245 1.00 98.19 190 PRO A N 1
ATOM 1490 C CA . PRO A 1 190 ? 0.480 -8.765 14.025 1.00 98.19 190 PRO A CA 1
ATOM 1491 C C . PRO A 1 190 ? -0.779 -7.942 14.303 1.00 98.19 190 PRO A C 1
ATOM 1493 O O . PRO A 1 190 ? -1.417 -8.096 15.345 1.00 98.19 190 PRO A O 1
ATOM 1496 N N . LEU A 1 191 ? -1.185 -7.115 13.339 1.00 98.75 191 LEU A N 1
ATOM 1497 C CA . LEU A 1 191 ? -2.480 -6.434 13.380 1.00 98.75 191 LEU A CA 1
ATOM 1498 C C . LEU A 1 191 ? -3.517 -7.255 12.610 1.00 98.75 191 LEU A C 1
ATOM 1500 O O . LEU A 1 191 ? -3.292 -7.645 11.461 1.00 98.75 191 LEU A O 1
ATOM 1504 N N . ARG A 1 192 ? -4.653 -7.543 13.240 1.00 98.75 192 ARG A N 1
ATOM 1505 C CA . ARG A 1 192 ? -5.760 -8.293 12.637 1.00 98.75 192 ARG A CA 1
ATOM 1506 C C . ARG A 1 192 ? -7.043 -7.507 12.831 1.00 98.75 192 ARG A C 1
ATOM 1508 O O . ARG A 1 192 ? -7.510 -7.370 13.958 1.00 98.75 192 ARG A O 1
ATOM 1515 N N . ILE A 1 193 ? -7.581 -6.981 11.742 1.00 98.81 193 ILE A N 1
ATOM 1516 C CA . ILE A 1 193 ? -8.863 -6.290 11.707 1.00 98.81 193 ILE A CA 1
ATOM 1517 C C . ILE A 1 193 ? -9.893 -7.244 11.104 1.00 98.81 193 ILE A C 1
ATOM 1519 O O . ILE A 1 193 ? -9.654 -7.801 10.033 1.00 98.81 193 ILE A O 1
ATOM 1523 N N . GLY A 1 194 ? -10.998 -7.458 11.815 1.00 98.75 194 GLY A N 1
ATOM 1524 C CA . GLY A 1 194 ? -12.130 -8.263 11.368 1.00 98.75 194 GLY A CA 1
ATOM 1525 C C . GLY A 1 194 ? -12.879 -7.654 10.183 1.00 98.75 194 GLY A C 1
ATOM 1526 O O . GLY A 1 194 ? -12.415 -6.710 9.548 1.00 98.75 194 GLY A O 1
ATOM 1527 N N . LYS A 1 195 ? -14.046 -8.215 9.880 1.00 98.88 195 LYS A N 1
ATOM 1528 C CA . LYS A 1 195 ? -14.961 -7.747 8.832 1.00 98.88 195 LYS A CA 1
ATOM 1529 C C . LYS A 1 195 ? -15.892 -6.654 9.346 1.00 98.88 195 LYS A C 1
ATOM 1531 O O . LYS A 1 195 ? -16.202 -6.612 10.536 1.00 98.88 195 LYS A O 1
ATOM 1536 N N . ASN A 1 196 ? -16.388 -5.806 8.448 1.00 98.69 196 ASN A N 1
ATOM 1537 C CA . ASN A 1 196 ? -17.315 -4.712 8.775 1.00 98.69 196 ASN A CA 1
ATOM 1538 C C . ASN A 1 196 ? -16.781 -3.769 9.873 1.00 98.69 196 ASN A C 1
ATOM 1540 O O . ASN A 1 196 ? -17.556 -3.210 10.655 1.00 98.69 196 ASN A O 1
ATOM 1544 N N . VAL A 1 197 ? -15.458 -3.627 9.990 1.00 98.81 197 VAL A N 1
ATOM 1545 C CA . VAL A 1 197 ? -14.849 -2.773 11.011 1.00 98.81 197 VAL A CA 1
ATOM 1546 C C . VAL A 1 197 ? -14.760 -1.345 10.489 1.00 98.81 197 VAL A C 1
ATOM 1548 O O . VAL A 1 197 ? -14.293 -1.111 9.378 1.00 98.81 197 VAL A O 1
ATOM 1551 N N . LEU A 1 198 ? -15.151 -0.377 11.316 1.00 98.75 198 LEU A N 1
ATOM 1552 C CA . LEU A 1 198 ? -14.931 1.046 11.056 1.00 98.75 198 LEU A CA 1
ATOM 1553 C C . LEU A 1 198 ? -13.877 1.585 12.020 1.00 98.75 198 LEU A C 1
ATOM 1555 O O . LEU A 1 198 ? -14.072 1.539 13.238 1.00 98.75 198 LEU A O 1
ATOM 1559 N N . ILE A 1 199 ? -12.794 2.148 11.493 1.00 98.50 199 ILE A N 1
ATOM 1560 C CA . ILE A 1 199 ? -11.775 2.845 12.286 1.00 98.50 199 ILE A CA 1
ATOM 1561 C C . ILE A 1 199 ? -11.709 4.291 11.820 1.00 98.50 199 ILE A C 1
ATOM 1563 O O . ILE A 1 199 ? -11.563 4.547 10.630 1.00 98.50 199 ILE A O 1
ATOM 1567 N N . LYS A 1 200 ? -11.811 5.239 12.754 1.00 97.31 200 LYS A N 1
ATOM 1568 C CA . LYS A 1 200 ? -11.816 6.665 12.425 1.00 97.31 200 LYS A CA 1
ATOM 1569 C C . LYS A 1 200 ? -11.277 7.577 13.517 1.00 97.31 200 LYS A C 1
ATOM 1571 O O . LYS A 1 200 ? -10.915 7.135 14.609 1.00 97.31 200 LYS A O 1
ATOM 1576 N N . GLY A 1 201 ? -11.268 8.876 13.229 1.00 92.38 201 GLY A N 1
ATOM 1577 C CA . GLY A 1 201 ? -10.987 9.929 14.200 1.00 92.38 201 GLY A CA 1
ATOM 1578 C C . GLY A 1 201 ? -9.546 9.906 14.695 1.00 92.38 201 GLY A C 1
ATOM 1579 O O . GLY A 1 201 ? -9.335 9.778 15.893 1.00 92.38 201 GLY A O 1
ATOM 1580 N N . THR A 1 202 ? -8.566 9.995 13.795 1.00 93.19 202 THR A N 1
ATOM 1581 C CA . THR A 1 202 ? -7.132 10.048 14.146 1.00 93.19 202 THR A CA 1
ATOM 1582 C C . THR A 1 202 ? -6.715 8.943 15.127 1.00 93.19 202 THR A C 1
ATOM 1584 O O . THR A 1 202 ? -6.071 9.188 16.147 1.00 93.19 202 THR A O 1
ATOM 1587 N N . SER A 1 203 ? -7.157 7.712 14.861 1.00 97.69 203 SER A N 1
ATOM 1588 C CA . SER A 1 203 ? -6.848 6.563 15.715 1.00 97.69 203 SER A CA 1
ATOM 1589 C C . SER A 1 203 ? -5.473 5.977 15.386 1.00 97.69 203 SER A C 1
ATOM 1591 O O . SER A 1 203 ? -5.052 5.963 14.228 1.00 97.69 203 SER A O 1
ATOM 1593 N N . TYR A 1 204 ? -4.791 5.451 16.404 1.00 98.31 204 TYR A N 1
ATOM 1594 C CA . TYR A 1 204 ? -3.555 4.679 16.263 1.00 98.31 204 TYR A CA 1
ATOM 1595 C C . TYR A 1 204 ? -3.786 3.253 16.752 1.00 98.31 204 TYR A C 1
ATOM 1597 O O . TYR A 1 204 ? -4.193 3.055 17.898 1.00 98.31 204 TYR A O 1
ATOM 1605 N N . ILE A 1 205 ? -3.516 2.252 15.916 1.00 98.50 205 ILE A N 1
ATOM 1606 C CA . ILE A 1 205 ? -3.683 0.844 16.283 1.00 98.50 205 ILE A CA 1
ATOM 1607 C C . ILE A 1 205 ? -2.400 0.080 15.979 1.00 98.50 205 ILE A C 1
ATOM 1609 O O . ILE A 1 205 ? -1.983 -0.014 14.829 1.00 98.50 205 ILE A O 1
ATOM 1613 N N . PHE A 1 206 ? -1.807 -0.518 17.010 1.00 98.38 206 PHE A N 1
ATOM 1614 C CA . PHE A 1 206 ? -0.611 -1.341 16.886 1.00 98.38 206 PHE A CA 1
ATOM 1615 C C . PHE A 1 206 ? -0.837 -2.751 17.419 1.00 98.38 206 PHE A C 1
ATOM 1617 O O . PHE A 1 206 ? -1.280 -2.928 18.56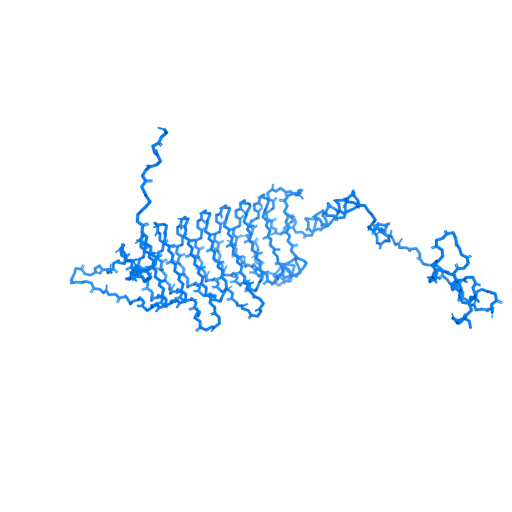2 1.00 98.38 206 PHE A O 1
ATOM 1624 N N . GLY A 1 207 ? -0.495 -3.746 16.598 1.00 98.19 207 GLY A N 1
ATOM 1625 C CA . GLY A 1 207 ? -0.326 -5.142 17.004 1.00 98.19 207 GLY A CA 1
ATOM 1626 C C . GLY A 1 207 ? -1.493 -5.720 17.799 1.00 98.19 207 GLY A C 1
ATOM 1627 O O . GLY A 1 207 ? -1.302 -6.334 18.846 1.00 98.19 207 GLY A O 1
ATOM 1628 N N . SER A 1 208 ? -2.707 -5.417 17.349 1.00 98.69 208 SER A N 1
ATOM 1629 C CA . SER A 1 208 ? -3.954 -5.703 18.055 1.00 98.69 208 SER A CA 1
ATOM 1630 C C . SER A 1 208 ? -4.853 -6.628 17.236 1.00 98.69 208 SER A C 1
ATOM 1632 O O . SER A 1 208 ? -4.670 -6.795 16.032 1.00 98.69 208 SER A O 1
ATOM 1634 N N . VAL A 1 209 ? -5.844 -7.227 17.890 1.00 98.75 209 VAL A N 1
ATOM 1635 C CA . VAL A 1 209 ? -6.880 -8.034 17.230 1.00 98.75 209 VAL A CA 1
ATOM 1636 C C . VAL A 1 209 ? -8.221 -7.351 17.444 1.00 98.75 209 VAL A C 1
ATOM 1638 O O . VAL A 1 209 ? -8.628 -7.152 18.586 1.00 98.75 209 VAL A O 1
ATOM 1641 N N . VAL A 1 210 ? -8.899 -6.990 16.363 1.00 98.69 210 VAL A N 1
ATOM 1642 C CA . VAL A 1 210 ? -10.212 -6.344 16.368 1.00 98.69 210 VAL A CA 1
ATOM 1643 C C . VAL A 1 210 ? -11.216 -7.316 15.765 1.00 98.69 210 VAL A C 1
ATOM 1645 O O . VAL A 1 210 ? -11.025 -7.765 14.640 1.00 98.69 210 VAL A O 1
ATOM 1648 N N . GLU A 1 211 ? -12.245 -7.679 16.528 1.00 98.75 211 GLU A N 1
ATOM 1649 C CA . GLU A 1 211 ? -13.323 -8.553 16.050 1.00 98.75 211 GLU A CA 1
ATOM 1650 C C . GLU A 1 211 ? -14.231 -7.849 15.030 1.00 98.75 211 GLU A C 1
ATOM 1652 O O . GLU A 1 211 ? -14.199 -6.625 14.884 1.00 98.75 211 GLU A O 1
ATOM 1657 N N . ASP A 1 212 ? -15.042 -8.641 14.331 1.00 98.69 212 ASP A N 1
ATOM 1658 C CA . ASP A 1 212 ? -15.986 -8.158 13.325 1.00 98.69 212 ASP A CA 1
ATOM 1659 C C . ASP A 1 212 ? -17.004 -7.158 13.912 1.00 98.69 212 ASP A C 1
ATOM 1661 O O . ASP A 1 212 ? -17.312 -7.169 15.108 1.00 98.69 212 ASP A O 1
ATOM 1665 N N . ASP A 1 213 ? -17.553 -6.296 13.054 1.00 98.38 213 ASP A N 1
ATOM 1666 C CA . ASP A 1 213 ? -18.576 -5.282 13.363 1.00 98.38 213 ASP A CA 1
ATOM 1667 C C . ASP A 1 213 ? -18.181 -4.248 14.442 1.00 98.38 213 ASP A C 1
ATOM 1669 O O . ASP A 1 213 ? -19.033 -3.555 15.016 1.00 98.38 213 ASP A O 1
ATOM 1673 N N . VAL A 1 214 ? -16.893 -4.134 14.765 1.00 98.31 214 VAL A N 1
ATOM 1674 C CA . VAL A 1 214 ? -16.398 -3.176 15.758 1.00 98.31 214 VAL A CA 1
ATOM 1675 C C . VAL A 1 214 ? -16.235 -1.784 15.141 1.00 98.31 214 VAL A C 1
ATOM 1677 O O . VAL A 1 214 ? -15.767 -1.615 14.020 1.00 98.31 214 VAL A O 1
ATOM 1680 N N . ASN A 1 215 ? -16.571 -0.755 15.922 1.00 98.12 215 ASN A N 1
ATOM 1681 C CA . ASN A 1 215 ? -16.293 0.639 15.580 1.00 98.12 215 ASN A CA 1
ATOM 1682 C C . ASN A 1 215 ? -15.269 1.228 16.559 1.00 98.12 215 ASN A C 1
ATOM 1684 O O . ASN A 1 215 ? -15.508 1.206 17.772 1.00 98.12 215 ASN A O 1
ATOM 1688 N N . ILE A 1 216 ? -14.181 1.795 16.041 1.00 98.38 216 ILE A N 1
ATOM 1689 C CA . ILE A 1 216 ? -13.123 2.475 16.800 1.00 98.38 216 ILE A CA 1
ATOM 1690 C C . ILE A 1 216 ? -13.059 3.939 16.365 1.00 98.38 216 ILE A C 1
ATOM 1692 O O . ILE A 1 216 ? -13.024 4.250 15.178 1.00 98.38 216 ILE A O 1
ATOM 1696 N N . GLU A 1 217 ? -13.033 4.847 17.333 1.00 97.62 217 GLU A N 1
ATOM 1697 C CA . GLU A 1 217 ? -13.004 6.288 17.095 1.00 97.62 217 GLU A CA 1
ATOM 1698 C C . GLU A 1 217 ? -12.109 6.972 18.140 1.00 97.62 217 GLU A C 1
ATOM 1700 O O . GLU A 1 217 ? -12.188 6.648 19.328 1.00 97.62 217 GLU A O 1
ATOM 1705 N N . HIS A 1 218 ? -11.254 7.911 17.723 1.00 97.44 218 HIS A N 1
ATOM 1706 C CA . HIS A 1 218 ? -10.428 8.725 18.630 1.00 97.44 218 HIS A CA 1
ATOM 1707 C C . HIS A 1 218 ? -9.655 7.907 19.674 1.00 97.44 218 HIS A C 1
ATOM 1709 O O . HIS A 1 218 ? -9.723 8.207 20.862 1.00 97.44 218 HIS A O 1
ATOM 1715 N N . SER A 1 219 ? -8.986 6.824 19.266 1.00 97.94 219 SER A N 1
ATOM 1716 C CA . SER A 1 219 ? -8.389 5.869 20.211 1.00 97.94 219 SER A CA 1
ATOM 1717 C C . SER A 1 219 ? -6.960 5.456 19.851 1.00 97.94 219 SER A C 1
ATOM 1719 O O . SER A 1 219 ? -6.598 5.349 18.682 1.00 97.94 219 SER A O 1
ATOM 1721 N N . VAL A 1 220 ? -6.166 5.158 20.880 1.00 98.25 220 VAL A N 1
ATOM 1722 C CA . VAL A 1 220 ? -4.806 4.612 20.792 1.00 98.25 220 VAL A CA 1
ATOM 1723 C C . VAL A 1 220 ? -4.822 3.187 21.352 1.00 98.25 220 VAL A C 1
ATOM 1725 O O . VAL A 1 220 ? -4.861 2.975 22.561 1.00 98.25 220 VAL A O 1
ATOM 1728 N N . ILE A 1 221 ? -4.815 2.183 20.478 1.00 98.00 221 ILE A N 1
ATOM 1729 C CA . ILE A 1 221 ? -4.969 0.770 20.842 1.00 98.00 221 ILE A CA 1
ATOM 1730 C C . ILE A 1 221 ? -3.656 0.034 20.578 1.00 98.00 221 ILE A C 1
ATOM 1732 O O . ILE A 1 221 ? -3.242 -0.148 19.439 1.00 98.00 221 ILE A O 1
ATOM 1736 N N . ILE A 1 222 ? -2.991 -0.400 21.647 1.00 97.62 222 ILE A N 1
ATOM 1737 C CA . ILE A 1 222 ? -1.650 -0.991 21.588 1.00 97.62 222 ILE A CA 1
ATOM 1738 C C . ILE A 1 222 ? -1.688 -2.373 22.234 1.00 97.62 222 ILE A C 1
ATOM 1740 O O . ILE A 1 222 ? -1.908 -2.485 23.444 1.00 97.62 222 ILE A O 1
ATOM 1744 N N . LYS A 1 223 ? -1.443 -3.416 21.432 1.00 97.44 223 LYS A N 1
ATOM 1745 C CA . LYS A 1 223 ? -1.380 -4.820 21.870 1.00 97.44 223 LYS A CA 1
ATOM 1746 C C . LYS A 1 223 ? -2.618 -5.247 22.666 1.00 97.44 223 LYS A C 1
ATOM 1748 O O . LYS A 1 223 ? -2.510 -5.792 23.767 1.00 97.44 223 LYS A O 1
ATOM 1753 N N . LYS A 1 224 ? -3.809 -4.943 22.141 1.00 97.69 224 LYS A N 1
ATOM 1754 C CA . LYS A 1 224 ? -5.094 -5.293 22.766 1.00 97.69 224 LYS A CA 1
ATOM 1755 C C . LYS A 1 224 ? -5.915 -6.213 21.878 1.00 97.69 224 LYS A C 1
ATOM 1757 O O . LYS A 1 224 ? -5.760 -6.243 20.661 1.00 97.69 224 LYS A O 1
ATOM 1762 N N . LYS A 1 225 ? -6.841 -6.923 22.516 1.00 98.12 225 LYS A N 1
ATOM 1763 C CA . LYS A 1 225 ? -7.971 -7.537 21.832 1.00 98.12 225 LYS A CA 1
ATOM 1764 C C . LYS A 1 225 ? -9.202 -6.654 22.033 1.00 98.12 225 LYS A C 1
ATOM 1766 O O . LYS A 1 225 ? -9.535 -6.318 23.168 1.00 98.12 225 LYS A O 1
ATOM 1771 N N . VAL A 1 226 ? -9.841 -6.263 20.937 1.00 97.94 226 VAL A N 1
ATOM 1772 C CA . VAL A 1 226 ? -11.076 -5.481 20.920 1.00 97.94 226 VAL A CA 1
ATOM 1773 C C . VAL A 1 226 ? -12.215 -6.422 20.558 1.00 97.94 226 VAL A C 1
ATOM 1775 O O . VAL A 1 226 ? -12.274 -6.928 19.440 1.00 97.94 226 VAL A O 1
ATOM 1778 N N . PHE A 1 227 ? -13.084 -6.680 21.530 1.00 97.25 227 PHE A N 1
ATOM 1779 C CA . PHE A 1 227 ? -14.181 -7.632 21.395 1.00 97.25 227 PHE A CA 1
ATOM 1780 C C . PHE A 1 227 ? -15.461 -6.945 20.929 1.00 97.25 227 PHE A C 1
ATOM 1782 O O . PHE A 1 227 ? -15.752 -5.811 21.326 1.00 97.25 227 PHE A O 1
ATOM 1789 N N . ARG A 1 228 ? -16.272 -7.667 20.158 1.00 97.12 228 ARG A N 1
ATOM 1790 C CA . ARG A 1 228 ? -17.605 -7.222 19.756 1.00 97.12 228 ARG A CA 1
ATOM 1791 C C . ARG A 1 228 ? -18.579 -7.382 20.925 1.00 97.12 228 ARG A C 1
ATOM 1793 O O . ARG A 1 228 ? -19.061 -8.475 21.207 1.00 97.12 228 ARG A O 1
ATOM 1800 N N . GLN A 1 229 ? -18.921 -6.278 21.585 1.00 95.94 229 GLN A N 1
ATOM 1801 C CA . GLN A 1 229 ? -19.895 -6.274 22.680 1.00 95.94 229 GLN A CA 1
ATOM 1802 C C . GLN A 1 229 ? -21.237 -5.698 22.222 1.00 95.94 229 GLN A C 1
ATOM 1804 O O . GLN A 1 229 ? -21.324 -4.530 21.851 1.00 95.94 229 GLN A O 1
ATOM 1809 N N . VAL A 1 230 ? -22.304 -6.492 22.321 1.00 95.88 230 VAL A N 1
ATOM 1810 C CA . VAL A 1 230 ? -23.679 -6.033 22.064 1.00 95.88 230 VAL A CA 1
ATOM 1811 C C . VAL A 1 230 ? -24.286 -5.493 23.358 1.00 95.88 230 VAL A C 1
ATOM 1813 O O . VAL A 1 230 ? -24.172 -6.113 24.420 1.00 95.88 230 VAL A O 1
ATOM 1816 N N . ARG A 1 231 ? -24.904 -4.316 23.288 1.00 93.12 231 ARG A N 1
ATOM 1817 C CA . ARG A 1 231 ? -25.645 -3.689 24.388 1.00 93.12 231 ARG A CA 1
ATOM 1818 C C . ARG A 1 231 ? -27.067 -4.245 24.471 1.00 93.12 231 ARG A C 1
ATOM 1820 O O . ARG A 1 231 ? -27.563 -4.884 23.551 1.00 93.12 231 ARG A O 1
ATOM 1827 N N . LYS A 1 232 ? -27.760 -3.954 25.576 1.00 93.69 232 LYS A N 1
ATOM 1828 C CA . LYS A 1 232 ? -29.160 -4.375 25.781 1.00 93.69 232 LYS A CA 1
ATOM 1829 C C . LYS A 1 232 ? -30.124 -3.837 24.713 1.00 93.69 232 LYS A C 1
ATOM 1831 O O . LYS A 1 232 ? -31.160 -4.446 24.488 1.00 93.69 232 LYS A O 1
ATOM 1836 N N . ASP A 1 233 ? -29.782 -2.720 24.075 1.00 93.31 233 ASP A N 1
ATOM 1837 C CA . ASP A 1 233 ? -30.550 -2.092 22.992 1.00 93.31 233 ASP A CA 1
ATOM 1838 C C . ASP A 1 233 ? -30.249 -2.682 21.597 1.00 93.31 233 ASP A C 1
ATOM 1840 O O . ASP A 1 233 ? -30.770 -2.194 20.599 1.00 93.31 233 ASP A O 1
ATOM 1844 N N . GLY A 1 234 ? -29.404 -3.717 21.514 1.00 91.94 234 GLY A N 1
ATOM 1845 C CA . GLY A 1 234 ? -28.991 -4.351 20.260 1.00 91.94 234 GLY A CA 1
ATOM 1846 C C . GLY A 1 234 ? -27.850 -3.639 19.527 1.00 91.94 234 GLY A C 1
ATOM 1847 O O . GLY A 1 234 ? -27.326 -4.186 18.558 1.00 91.94 234 GLY A O 1
ATOM 1848 N N . SER A 1 235 ? -27.412 -2.461 19.982 1.00 93.25 235 SER A N 1
ATOM 1849 C CA . SER A 1 235 ? -26.287 -1.747 19.372 1.00 93.25 235 SER A CA 1
ATOM 1850 C C . SER A 1 235 ? -24.936 -2.358 19.762 1.00 93.25 235 SER A C 1
ATOM 1852 O O . SER A 1 235 ? -24.754 -2.867 20.872 1.00 93.25 235 SER A O 1
ATOM 1854 N N . VAL A 1 236 ? -23.956 -2.295 18.856 1.00 94.69 236 VAL A N 1
ATOM 1855 C CA . VAL A 1 236 ? -22.572 -2.683 19.165 1.00 94.69 236 VAL A CA 1
ATOM 1856 C C . VAL A 1 236 ? -21.872 -1.535 19.896 1.00 94.69 236 VAL A C 1
ATOM 1858 O O . VAL A 1 236 ? -21.876 -0.384 19.449 1.00 94.69 236 VAL A O 1
ATOM 1861 N N . GLN A 1 237 ? -21.259 -1.845 21.037 1.00 94.75 237 GLN A N 1
ATOM 1862 C CA . GLN A 1 237 ? -20.457 -0.914 21.819 1.00 94.75 237 GLN A CA 1
ATOM 1863 C C . GLN A 1 237 ? -19.255 -0.443 20.997 1.00 94.75 237 GLN A C 1
ATOM 1865 O O . GLN A 1 237 ? -18.379 -1.224 20.634 1.00 94.75 237 GLN A O 1
ATOM 1870 N N . LYS A 1 238 ? -19.190 0.867 20.760 1.00 95.94 238 LYS A N 1
ATOM 1871 C CA . LYS A 1 238 ? -18.048 1.505 20.100 1.00 95.94 238 LYS A CA 1
ATOM 1872 C C . LYS A 1 238 ? -16.890 1.667 21.084 1.00 95.94 238 LYS A C 1
ATOM 1874 O O . LYS A 1 238 ? -17.127 1.979 22.256 1.00 95.94 238 LYS A O 1
ATOM 1879 N N . VAL A 1 239 ? -15.659 1.524 20.606 1.00 96.75 239 VAL A N 1
ATOM 1880 C CA . VAL A 1 239 ? -14.463 1.975 21.325 1.00 96.75 239 VAL A CA 1
ATOM 1881 C C . VAL A 1 239 ? -14.261 3.446 20.997 1.00 96.75 239 VAL A C 1
ATOM 1883 O O . VAL A 1 239 ? -14.132 3.807 19.829 1.00 96.75 239 VAL A O 1
ATOM 1886 N N . LYS A 1 240 ? -14.284 4.298 22.021 1.00 96.25 240 LYS A N 1
ATOM 1887 C CA . LYS A 1 240 ? -14.112 5.744 21.873 1.00 96.25 240 LYS A CA 1
ATOM 1888 C C . LYS A 1 240 ? -13.185 6.281 22.946 1.00 96.25 240 LYS A C 1
ATOM 1890 O O . LYS A 1 240 ? -13.344 5.890 24.101 1.00 96.25 240 LYS A O 1
ATOM 1895 N N . PHE A 1 241 ? -12.287 7.193 22.574 1.00 95.69 241 PHE A N 1
ATOM 1896 C CA . PHE A 1 241 ? -11.406 7.900 23.513 1.00 95.69 241 PHE A CA 1
ATOM 1897 C C . PHE A 1 241 ? -10.568 6.965 24.397 1.00 95.69 241 PHE A C 1
ATOM 1899 O O . PHE A 1 241 ? -10.225 7.305 25.528 1.00 95.69 241 PHE A O 1
ATOM 1906 N N . TYR A 1 242 ? -10.250 5.763 23.903 1.00 96.19 242 TYR A N 1
ATOM 1907 C CA . TYR A 1 242 ? -9.386 4.849 24.635 1.00 96.19 242 TYR A CA 1
ATOM 1908 C C . TYR A 1 242 ? -7.938 5.320 24.506 1.00 96.19 242 TYR A C 1
ATOM 1910 O O . TYR A 1 242 ? -7.394 5.351 23.402 1.00 96.19 242 TYR A O 1
ATOM 1918 N N . LEU A 1 243 ? -7.316 5.655 25.634 1.00 94.19 243 LEU A N 1
ATOM 1919 C CA . LEU A 1 243 ? -5.907 6.019 25.726 1.00 94.19 243 LEU A CA 1
ATOM 1920 C C . LEU A 1 243 ? -5.205 5.056 26.699 1.00 94.19 243 LEU A C 1
ATOM 1922 O O . LEU A 1 243 ? -5.752 4.780 27.773 1.00 94.19 243 LEU A O 1
ATOM 1926 N N . PRO A 1 244 ? -4.022 4.513 26.353 1.00 91.19 244 PRO A N 1
ATOM 1927 C CA . PRO A 1 244 ? -3.220 3.730 27.279 1.00 91.19 244 PRO A CA 1
ATOM 1928 C C . PRO A 1 244 ? -2.876 4.548 28.522 1.00 91.19 244 PRO A C 1
ATOM 1930 O O . PRO A 1 244 ? -2.739 5.768 28.453 1.00 91.19 244 PRO A O 1
ATOM 1933 N N . GLN A 1 245 ? -2.688 3.864 29.652 1.00 90.12 245 GLN A N 1
ATOM 1934 C CA . GLN A 1 245 ? -2.131 4.518 30.832 1.00 90.12 245 GLN A CA 1
ATOM 1935 C C . GLN A 1 245 ? -0.725 5.040 30.496 1.00 90.12 245 GLN A C 1
ATOM 1937 O O . GLN A 1 245 ? 0.078 4.268 29.957 1.00 90.12 245 GLN A O 1
ATOM 1942 N N . PRO A 1 246 ? -0.432 6.323 30.765 1.00 89.06 246 PRO A N 1
ATOM 1943 C CA . PRO A 1 246 ? 0.874 6.889 30.482 1.00 89.06 246 PRO A CA 1
ATOM 1944 C C . PRO A 1 246 ? 1.962 6.182 31.297 1.00 89.06 246 PRO A C 1
ATOM 1946 O O . PRO A 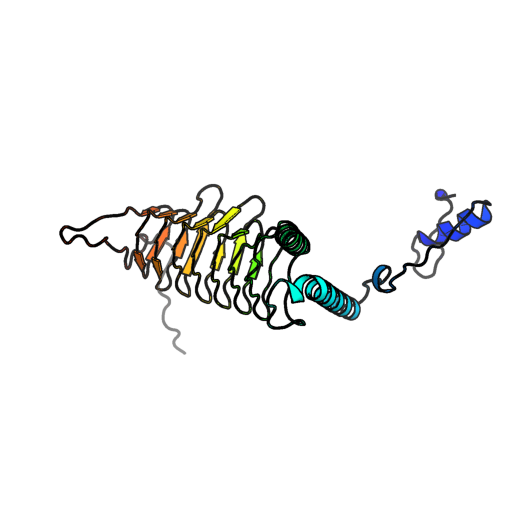1 246 ? 1.744 5.735 32.423 1.00 89.06 246 PRO A O 1
ATOM 1949 N N . SER A 1 247 ? 3.143 6.073 30.701 1.00 87.81 247 SER A N 1
ATOM 1950 C CA . SER A 1 247 ? 4.351 5.506 31.302 1.00 87.81 247 SER A CA 1
ATOM 1951 C C . SER A 1 247 ? 5.491 6.507 31.121 1.00 87.81 247 SER A C 1
ATOM 1953 O O . SER A 1 247 ? 5.467 7.268 30.154 1.00 87.81 247 SER A O 1
ATOM 1955 N N . GLY A 1 248 ? 6.459 6.531 32.042 1.00 89.38 248 GLY A N 1
ATOM 1956 C CA . GLY A 1 248 ? 7.555 7.507 32.014 1.00 89.38 248 GLY A CA 1
ATOM 1957 C C . GLY A 1 248 ? 7.170 8.896 32.534 1.00 89.38 248 GLY A C 1
ATOM 1958 O O . GLY A 1 248 ? 7.810 9.878 32.176 1.00 89.38 248 GLY A O 1
ATOM 1959 N N . LEU A 1 249 ? 6.117 9.007 33.355 1.00 91.94 249 LEU A N 1
ATOM 1960 C CA . LEU A 1 249 ? 5.753 10.282 33.993 1.00 91.94 249 LEU A CA 1
ATOM 1961 C C . LEU A 1 249 ? 6.841 10.787 34.958 1.00 91.94 249 LEU A C 1
ATOM 1963 O O . LEU A 1 249 ? 6.875 11.962 35.289 1.00 91.94 249 LEU A O 1
ATOM 1967 N N . ASP A 1 250 ? 7.724 9.896 35.399 1.00 92.44 250 ASP A N 1
ATOM 1968 C CA . ASP A 1 250 ? 8.881 10.155 36.251 1.00 92.44 250 ASP A CA 1
ATOM 1969 C C . ASP A 1 250 ? 10.071 10.798 35.517 1.00 92.44 250 ASP A C 1
ATOM 1971 O O . ASP A 1 250 ? 11.028 11.207 36.170 1.00 92.44 250 ASP A O 1
ATOM 1975 N N . VAL A 1 251 ? 10.021 10.907 34.183 1.00 93.56 251 VAL A N 1
ATOM 1976 C CA . VAL A 1 251 ? 11.099 11.483 33.355 1.00 93.56 251 VAL A CA 1
ATOM 1977 C C . VAL A 1 251 ? 10.645 12.675 32.503 1.00 93.56 251 VAL A C 1
ATOM 1979 O O . VAL A 1 251 ? 11.313 13.026 31.531 1.00 93.56 251 VAL A O 1
ATOM 1982 N N . ILE A 1 252 ? 9.511 13.294 32.845 1.00 93.75 252 ILE A N 1
ATOM 1983 C CA . ILE A 1 252 ? 8.999 14.506 32.192 1.00 93.75 252 ILE A CA 1
ATOM 1984 C C . ILE A 1 252 ? 8.708 15.587 33.238 1.00 93.75 252 ILE A C 1
ATOM 1986 O O . ILE A 1 252 ? 8.258 15.285 34.340 1.00 93.75 252 ILE A O 1
ATOM 1990 N N . GLU A 1 253 ? 8.939 16.845 32.879 1.00 92.38 253 GLU A N 1
ATOM 1991 C CA . GLU A 1 253 ? 8.576 18.017 33.677 1.00 92.38 253 GLU A CA 1
ATOM 1992 C C . GLU A 1 253 ? 7.984 19.099 32.770 1.00 92.38 253 GLU A C 1
ATOM 1994 O O . GLU A 1 253 ? 8.264 19.135 31.567 1.00 92.38 253 GLU A O 1
ATOM 1999 N N . ASP A 1 254 ? 7.134 19.956 33.336 1.00 91.44 254 ASP A N 1
ATOM 2000 C CA . ASP A 1 254 ? 6.598 21.100 32.608 1.00 91.44 254 ASP A CA 1
ATOM 2001 C C . ASP A 1 254 ? 7.720 22.109 32.345 1.00 91.44 254 ASP A C 1
ATOM 2003 O O . ASP A 1 254 ? 8.503 22.446 33.232 1.00 91.44 254 ASP A O 1
ATOM 2007 N N . VAL A 1 255 ? 7.786 22.616 31.116 1.00 91.19 255 VAL A N 1
ATOM 2008 C CA . VAL A 1 255 ? 8.731 23.675 30.756 1.00 91.19 255 VAL A CA 1
ATOM 2009 C C . VAL A 1 255 ? 8.127 25.018 31.157 1.00 91.19 255 VAL A C 1
ATOM 2011 O O . VAL A 1 255 ? 6.989 25.320 30.786 1.00 91.19 255 VAL A O 1
ATOM 2014 N N . GLU A 1 256 ? 8.881 25.841 31.887 1.00 88.75 256 GLU A N 1
ATOM 2015 C CA . GLU A 1 256 ? 8.449 27.210 32.172 1.00 88.75 256 GLU A CA 1
ATOM 2016 C C . GLU A 1 256 ? 8.325 28.018 30.866 1.00 88.75 256 GLU A C 1
ATOM 2018 O O . GLU A 1 256 ? 9.173 27.893 29.974 1.00 88.75 256 GLU A O 1
ATOM 2023 N N . PRO A 1 257 ? 7.284 28.859 30.717 1.00 86.56 257 PRO A N 1
ATOM 2024 C CA . PRO A 1 257 ? 7.174 29.746 29.568 1.00 86.56 257 PRO A CA 1
ATOM 2025 C C . PRO A 1 257 ? 8.423 30.622 29.452 1.00 86.56 257 PRO A C 1
ATOM 2027 O O . PRO A 1 257 ? 8.837 31.247 30.426 1.00 86.56 257 PRO A O 1
ATOM 2030 N N . TYR A 1 258 ? 9.002 30.696 28.254 1.00 80.25 258 TYR A N 1
ATOM 2031 C CA . TYR A 1 258 ? 10.124 31.591 27.982 1.00 80.25 258 TYR A CA 1
ATOM 2032 C C . TYR A 1 258 ? 9.679 33.040 28.236 1.00 80.25 258 TYR A C 1
ATOM 2034 O O . TYR A 1 258 ? 8.811 33.555 27.530 1.00 80.25 258 TYR A O 1
ATOM 2042 N N . THR A 1 259 ? 10.239 33.693 29.252 1.00 77.44 259 THR A N 1
ATOM 2043 C CA . THR A 1 259 ? 10.094 35.139 29.455 1.00 77.44 259 THR A CA 1
ATOM 2044 C C . THR A 1 259 ? 11.284 35.834 28.801 1.00 77.44 259 THR A C 1
ATOM 2046 O O . THR A 1 259 ? 12.420 35.555 29.187 1.00 77.44 259 THR A O 1
ATOM 2049 N N . GLU A 1 260 ? 11.024 36.678 27.796 1.00 70.62 260 GLU A N 1
ATOM 2050 C CA . GLU A 1 260 ? 12.028 37.552 27.156 1.00 70.62 260 GLU A CA 1
ATOM 2051 C C . GLU A 1 260 ? 12.656 38.559 28.129 1.00 70.62 260 GLU A C 1
ATOM 2053 O O . GLU A 1 260 ? 11.929 39.076 29.012 1.00 70.62 260 GLU A O 1
#

Foldseek 3Di:
DQVPFFLPDPVSDGDPVCVQVVCVVVPHDDDDDDDPDPLVPDDPPDVVNVLVVLQVVLQVLCVLCVVQEAEADSRAEEADPQQSVLSVVCVVVVHRAHEHHEGNEYHEPQAHDHHLEYHEHNEYEYDNEYDEHNEAAYEQEYHYEDPPAHEYEYYCEYHYHNEYAYYREYAYELEYEYPQEYHEEYPVQHYYHEYNEYEEANEYAYSEHEYYNEYEHCEYHYHYYHDFDADPVRDTDYHYNHDDDDDPPVPDDDDDPDDD

pLDDT: mean 93.98, std 6.6, range [66.0, 98.94]

Sequence (260 aa):
LIYNINSNNAQNEIYVTDLIGLFNDAGYSVSAVSPKEEYVVMGFNDKSVLKEMEKLYKSKVYDRLKNLIDIEDPEDFFIDETTVTQLLDLDDAGTPLDIRIGKGAYIGKGVQLNYGVQIGREVYMNGNIICGKNLRVSQFAHLSTFPHQKFVIGDDVEILWGDIIKGNIVIGDNSRIESSVNMTGSDEFPLRIGKNVLIKGTSYIFGSVVEDDVNIEHSVIIKKKVFRQVRKDGSVQKVKFYLPQPSGLDVIEDVEPYTE

Radius of gyration: 26.73 Å; chains: 1; bounding box: 80×53×70 Å

Secondary structure (DSSP, 8-state):
-GGG----STT----TTHHHHHHHHTT--------SSGGGG---SSHHHHHHHHHHHHHHHHHHHTTTSEES-TTS-EE-HHHHHHHHHHHHTT-----EE-TT-EE-TT-B--TT-EE-TT-EEESSEEE-TT-EE-TT-EEE--TT--EEE-TT-EE-TT-EEEESEEE-TT-EE-TT-EEEE-SSS-EEE-TT-EEESS-EEES-EE-TT-EEES-EEES-EE---B-TTSPBPPEES--PPP--GGG--PPPP---